Protein AF-A0A7J8QQN1-F1 (afdb_monomer_lite)

Radius of gyration: 23.91 Å; chains: 1; bounding box: 62×56×59 Å

Sequence (275 aa):
MEEVFEVLQKHALLVQGLWVPKSSLLFPGDPSKSLARDYVLLLFSKNPFISYDKVNNLSTSRKEEVKGFLKILAIESPPLKGAKGGPGRTKPGTVIKSEKAGNSDKVARKVAPGAQAGRTMSDETREAIPKALKKVFQTYKVCSLQLIRKGLRDLALSQSTLPKADARLVVKAAYGADAPERELQDVVSQVAVELHGGLFVMKSSQENPECDPLREVVINLLRVKDKLKKAEVTAAAQVSLKRDITNNEYNKVMSDFCEYKGNWWVLKSGDGKPS

Organism: Gossypium raimondii (NCBI:txid29730)

Structure (mmCIF, N/CA/C/O backbone):
data_AF-A0A7J8QQN1-F1
#
_entry.id   AF-A0A7J8QQN1-F1
#
loop_
_atom_site.group_PDB
_atom_site.id
_atom_site.type_symbol
_atom_site.label_atom_id
_atom_site.label_alt_id
_atom_site.label_comp_id
_atom_site.label_asym_id
_atom_site.label_entity_id
_atom_site.label_seq_id
_atom_site.pdbx_PDB_ins_code
_atom_site.Cartn_x
_atom_site.Cartn_y
_atom_site.Cartn_z
_atom_site.occupancy
_atom_site.B_iso_or_equiv
_atom_site.auth_seq_id
_atom_site.auth_comp_id
_atom_site.auth_asym_id
_atom_site.auth_atom_id
_atom_site.pdbx_PDB_model_num
ATOM 1 N N . MET A 1 1 ? -7.383 -20.711 -25.704 1.00 59.94 1 MET A N 1
ATOM 2 C CA . MET A 1 1 ? -6.727 -20.214 -24.466 1.00 59.94 1 MET A CA 1
ATOM 3 C C . MET A 1 1 ? -7.742 -20.078 -23.332 1.00 59.94 1 MET A C 1
ATOM 5 O O . MET A 1 1 ? -7.398 -20.413 -22.207 1.00 59.94 1 MET A O 1
ATOM 9 N N . GLU A 1 2 ? -8.987 -19.686 -23.630 1.00 66.31 2 GLU A N 1
ATOM 10 C CA . GLU A 1 2 ? -10.115 -19.643 -22.678 1.00 66.31 2 GLU A CA 1
ATOM 11 C C . GLU A 1 2 ? -10.404 -21.000 -22.009 1.00 66.31 2 GLU A C 1
ATOM 13 O O . GLU A 1 2 ? -10.528 -21.053 -20.790 1.00 66.31 2 GLU A O 1
ATOM 18 N N . GLU A 1 3 ? -10.340 -22.112 -22.747 1.00 80.94 3 GLU A N 1
ATOM 19 C CA . GLU A 1 3 ? -10.560 -23.463 -22.192 1.00 80.94 3 GLU A CA 1
ATOM 20 C C . GLU A 1 3 ? -9.605 -23.829 -21.042 1.00 80.94 3 GLU A C 1
ATOM 22 O O . GLU A 1 3 ? -10.001 -24.449 -20.056 1.00 80.94 3 GLU A O 1
ATOM 27 N N . VAL 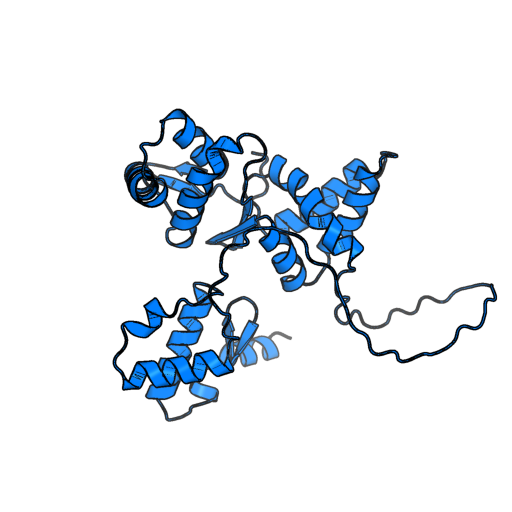A 1 4 ? -8.335 -23.417 -21.123 1.00 84.31 4 VAL A N 1
ATOM 28 C CA . VAL A 1 4 ? -7.348 -23.700 -20.065 1.00 84.31 4 VAL A CA 1
ATOM 29 C C . VAL A 1 4 ? -7.680 -22.909 -18.806 1.00 84.31 4 VAL A C 1
ATOM 31 O O . VAL A 1 4 ? -7.542 -23.429 -17.700 1.00 84.31 4 VAL A O 1
ATOM 34 N N . PHE A 1 5 ? -8.134 -21.665 -18.965 1.00 82.94 5 PHE A N 1
ATOM 35 C CA . PHE A 1 5 ? -8.514 -20.811 -17.847 1.00 82.94 5 PHE A CA 1
ATOM 36 C C . PHE A 1 5 ? -9.775 -21.327 -17.149 1.00 82.94 5 PHE A C 1
ATOM 38 O O . PHE A 1 5 ? -9.801 -21.385 -15.921 1.00 82.94 5 PHE A O 1
ATOM 45 N N . GLU A 1 6 ? -10.768 -21.792 -17.907 1.00 87.94 6 GLU A N 1
ATOM 46 C CA . GLU A 1 6 ? -11.978 -22.414 -17.359 1.00 87.94 6 GLU A CA 1
ATOM 47 C C . GLU A 1 6 ? -11.660 -23.684 -16.562 1.00 87.94 6 GLU A C 1
ATOM 49 O O . GLU A 1 6 ? -12.127 -23.856 -15.431 1.00 87.94 6 GLU A O 1
ATOM 54 N N . VAL A 1 7 ? -10.797 -24.553 -17.100 1.00 88.56 7 VAL A N 1
ATOM 55 C CA . VAL A 1 7 ? -10.324 -25.749 -16.387 1.00 88.56 7 VAL A CA 1
ATOM 56 C C . VAL A 1 7 ? -9.556 -25.354 -15.123 1.00 88.56 7 VAL A C 1
ATOM 58 O O . VAL A 1 7 ? -9.779 -25.935 -14.056 1.00 88.56 7 VAL A O 1
ATOM 61 N N . LEU A 1 8 ? -8.701 -24.330 -15.192 1.00 89.19 8 LEU A N 1
ATOM 62 C CA . LEU A 1 8 ? -7.974 -23.837 -14.024 1.00 89.19 8 LEU A CA 1
ATOM 63 C C . LEU A 1 8 ? -8.925 -23.309 -12.946 1.00 89.19 8 LEU A C 1
ATOM 65 O O . LEU A 1 8 ? -8.811 -23.703 -11.790 1.00 89.19 8 LEU A O 1
ATOM 69 N N . GLN A 1 9 ? -9.898 -22.472 -13.304 1.00 88.00 9 GLN A N 1
ATOM 70 C CA . GLN A 1 9 ? -10.887 -21.938 -12.364 1.00 88.00 9 GLN A CA 1
ATOM 71 C C . GLN A 1 9 ? -11.774 -23.033 -11.768 1.00 88.00 9 GLN A C 1
ATOM 73 O O . GLN A 1 9 ? -12.214 -22.932 -10.617 1.00 88.00 9 GLN A O 1
ATOM 78 N N . LYS A 1 10 ? -12.019 -24.114 -12.515 1.00 91.50 10 LYS A N 1
ATOM 79 C CA . LYS A 1 10 ? -12.743 -25.283 -12.014 1.00 91.50 10 LYS A CA 1
ATOM 80 C C . LYS A 1 10 ? -11.958 -26.008 -10.921 1.00 91.50 10 LYS A C 1
ATOM 82 O O . LYS A 1 10 ? -12.564 -26.381 -9.916 1.00 91.50 10 LYS A O 1
ATOM 87 N N . HIS A 1 11 ? -10.638 -26.135 -11.057 1.00 93.44 11 HIS A N 1
ATOM 88 C CA . HIS A 1 11 ? -9.810 -27.007 -10.211 1.00 93.44 11 HIS A CA 1
ATOM 89 C C . HIS A 1 11 ? -8.852 -26.293 -9.243 1.00 93.44 11 HIS A C 1
ATOM 91 O O . HIS A 1 11 ? -8.323 -26.935 -8.334 1.00 93.44 11 HIS A O 1
ATOM 97 N N . ALA A 1 12 ? -8.657 -24.985 -9.374 1.00 93.94 12 ALA A N 1
ATOM 98 C CA . ALA A 1 12 ? -7.736 -24.184 -8.575 1.00 93.94 12 ALA A CA 1
ATOM 99 C C . ALA A 1 12 ? -8.376 -22.865 -8.105 1.00 93.94 12 ALA A C 1
ATOM 101 O O . ALA A 1 12 ? -9.417 -22.429 -8.595 1.00 93.94 12 ALA A O 1
ATOM 102 N N . LEU A 1 13 ? -7.750 -22.253 -7.106 1.00 92.69 13 LEU A N 1
ATOM 103 C CA . LEU A 1 13 ? -8.079 -20.957 -6.523 1.00 92.69 13 LEU A CA 1
ATOM 104 C C . LEU A 1 13 ? -6.885 -20.027 -6.707 1.00 92.69 13 LEU A C 1
ATOM 106 O O . LEU A 1 13 ? -5.746 -20.454 -6.531 1.00 92.69 13 LEU A O 1
ATOM 110 N N . LEU A 1 14 ? -7.141 -18.759 -7.012 1.00 92.06 14 LEU A N 1
ATOM 111 C CA . LEU A 1 14 ? -6.099 -17.739 -7.049 1.00 92.06 14 LEU A CA 1
ATOM 112 C C . LEU A 1 14 ? -5.955 -17.111 -5.654 1.00 92.06 14 LEU A C 1
ATOM 114 O O . LEU A 1 14 ? -6.880 -16.464 -5.166 1.00 92.06 14 LEU A O 1
ATOM 118 N N . VAL A 1 15 ? -4.804 -17.302 -5.009 1.00 92.62 15 VAL A N 1
ATOM 119 C CA . VAL A 1 15 ? -4.489 -16.770 -3.673 1.00 92.62 15 VAL A CA 1
ATOM 120 C C . VAL A 1 15 ? -3.167 -16.014 -3.750 1.00 92.62 15 VAL A C 1
ATOM 122 O O . VAL A 1 15 ? -2.141 -16.609 -4.065 1.00 92.62 15 VAL A O 1
ATOM 125 N N . GLN A 1 16 ? -3.181 -14.702 -3.482 1.00 87.50 16 GLN A N 1
ATOM 126 C CA . GLN A 1 16 ? -1.981 -13.843 -3.539 1.00 87.50 16 GLN A CA 1
ATOM 127 C C . GLN A 1 16 ? -1.209 -13.980 -4.872 1.00 87.50 16 GLN A C 1
ATOM 129 O O . GLN A 1 16 ? 0.013 -14.145 -4.906 1.00 87.50 16 GLN A O 1
ATOM 134 N N . GLY A 1 17 ? -1.948 -14.007 -5.988 1.00 87.19 17 GLY A N 1
ATOM 135 C CA . GLY A 1 17 ? -1.385 -14.150 -7.335 1.00 87.19 17 GLY A CA 1
ATOM 136 C C . GLY A 1 17 ? -0.847 -15.548 -7.676 1.00 87.19 17 GLY A C 1
ATOM 137 O O . GLY A 1 17 ? -0.225 -15.709 -8.724 1.00 87.19 17 GLY A O 1
ATOM 138 N N . LEU A 1 18 ? -1.062 -16.560 -6.826 1.00 90.75 18 LEU A N 1
ATOM 139 C CA . LEU A 1 18 ? -0.684 -17.955 -7.082 1.00 90.75 18 LEU A CA 1
ATOM 140 C C . LEU A 1 18 ? -1.913 -18.834 -7.259 1.00 90.75 18 LEU A C 1
ATOM 142 O O . LEU A 1 18 ? -2.861 -18.762 -6.478 1.00 90.75 18 LEU A O 1
ATOM 146 N N . TRP A 1 19 ? -1.870 -19.707 -8.259 1.00 93.25 19 TRP A N 1
ATOM 147 C CA . TRP A 1 19 ? -2.867 -20.755 -8.412 1.00 93.25 19 TRP A CA 1
ATOM 148 C C . TRP A 1 19 ? -2.577 -21.893 -7.447 1.00 93.25 19 TRP A C 1
ATOM 150 O O . TRP A 1 19 ? -1.513 -22.507 -7.473 1.00 93.25 19 TRP A O 1
ATOM 160 N N . VAL A 1 20 ? -3.552 -22.175 -6.596 1.00 94.62 20 VAL A N 1
ATOM 161 C CA . VAL A 1 20 ? -3.494 -23.213 -5.579 1.00 94.62 20 VAL A CA 1
ATOM 162 C C . VAL A 1 20 ? -4.601 -24.225 -5.871 1.00 94.62 20 VAL A C 1
ATOM 164 O O . VAL A 1 20 ? -5.749 -23.815 -6.032 1.00 94.62 20 VAL A O 1
ATOM 167 N N . PRO A 1 21 ? -4.324 -25.541 -5.928 1.00 95.56 21 PRO A N 1
ATOM 168 C CA . PRO A 1 21 ? -5.363 -26.543 -6.166 1.00 95.56 21 PRO A CA 1
ATOM 169 C C . PRO A 1 21 ? -6.514 -26.412 -5.161 1.00 95.56 21 PRO A C 1
ATOM 171 O O . PRO A 1 21 ? -6.265 -26.153 -3.982 1.00 95.56 21 PRO A O 1
ATOM 174 N N . LYS A 1 22 ? -7.767 -26.602 -5.579 1.00 93.75 22 LYS A N 1
ATOM 175 C CA . LYS A 1 22 ? -8.914 -26.630 -4.656 1.00 93.75 22 LYS A CA 1
ATOM 176 C C . LYS A 1 22 ? -8.797 -27.808 -3.696 1.00 93.75 22 LYS A C 1
ATOM 178 O O . LYS A 1 22 ? -8.319 -28.876 -4.071 1.00 93.75 22 LYS A O 1
ATOM 183 N N . SER A 1 23 ? -9.263 -27.634 -2.463 1.00 93.94 23 SER A N 1
ATOM 184 C CA . SER A 1 23 ? -9.200 -28.702 -1.457 1.00 93.94 23 SER A CA 1
ATOM 185 C C . SER A 1 23 ? -10.018 -29.929 -1.862 1.00 93.94 23 SER A C 1
ATOM 187 O O . SER A 1 23 ? -9.566 -31.046 -1.642 1.00 93.94 23 SER A O 1
ATOM 189 N N . SER A 1 24 ? -11.123 -29.736 -2.590 1.00 90.06 24 SER A N 1
ATOM 190 C CA . SER A 1 24 ? -11.922 -30.820 -3.177 1.00 90.06 24 SER A CA 1
ATOM 191 C C . SER A 1 24 ? -11.160 -31.698 -4.178 1.00 90.06 24 SER A C 1
ATOM 193 O O . SER A 1 24 ? -11.570 -32.828 -4.414 1.00 90.06 24 SER A O 1
ATOM 195 N N . LEU A 1 25 ? -10.077 -31.189 -4.781 1.00 92.38 25 LEU A N 1
ATOM 196 C CA . LEU A 1 25 ? -9.221 -31.962 -5.684 1.00 92.38 25 LEU A CA 1
ATOM 197 C C . LEU A 1 25 ? -8.192 -32.802 -4.917 1.00 92.38 25 LEU A C 1
ATOM 199 O O . LEU A 1 25 ? -7.888 -33.915 -5.327 1.00 92.38 25 LEU A O 1
ATOM 203 N N . LEU A 1 26 ? -7.643 -32.265 -3.825 1.00 91.25 26 LEU A N 1
ATOM 204 C CA . LEU A 1 26 ? -6.576 -32.918 -3.058 1.00 91.25 26 LEU A CA 1
ATOM 205 C C . LEU A 1 26 ? -7.103 -33.869 -1.979 1.00 91.25 26 LEU A C 1
ATOM 207 O O . LEU A 1 26 ? -6.437 -34.842 -1.642 1.00 91.25 26 LEU A O 1
ATOM 211 N N . PHE A 1 27 ? -8.282 -33.580 -1.430 1.00 91.62 27 PHE A N 1
ATOM 212 C CA . PHE A 1 27 ? -8.873 -34.302 -0.304 1.00 91.62 27 PHE A CA 1
ATOM 213 C C . PHE A 1 27 ? -10.330 -34.699 -0.593 1.00 91.62 27 PHE A C 1
ATOM 215 O O . PHE A 1 27 ? -11.234 -34.330 0.166 1.00 91.62 27 PHE A O 1
ATOM 222 N N . PRO A 1 28 ? -10.599 -35.433 -1.692 1.00 86.69 28 PRO A N 1
ATOM 223 C CA . PRO A 1 28 ? -11.947 -35.904 -1.973 1.00 86.69 28 PRO A CA 1
ATOM 224 C C . PRO A 1 28 ? -12.399 -36.844 -0.845 1.00 86.69 28 PRO A C 1
ATOM 226 O O . PRO A 1 28 ? -11.766 -37.862 -0.583 1.00 86.69 28 PRO A O 1
ATOM 229 N N . GLY A 1 29 ? -13.481 -36.482 -0.152 1.00 86.88 29 GLY A N 1
ATOM 230 C CA . GLY A 1 29 ? -14.038 -37.291 0.939 1.00 86.88 29 GLY A CA 1
ATOM 231 C C . GLY A 1 29 ? -13.429 -37.053 2.324 1.00 86.88 29 GLY A C 1
ATOM 232 O O . GLY A 1 29 ? -13.802 -37.757 3.257 1.00 86.88 29 GLY A O 1
ATOM 233 N N . ASP A 1 30 ? -12.561 -36.049 2.497 1.00 88.69 30 ASP A N 1
ATOM 234 C CA . ASP A 1 30 ? -12.078 -35.620 3.819 1.00 88.69 30 ASP A CA 1
ATOM 235 C C . ASP A 1 30 ? -12.452 -34.145 4.079 1.00 88.69 30 ASP A C 1
ATOM 237 O O . ASP A 1 30 ? -11.678 -33.221 3.781 1.00 88.69 30 ASP A O 1
ATOM 241 N N . PRO A 1 31 ? -13.672 -33.894 4.601 1.00 84.50 31 PRO A N 1
ATOM 242 C CA . PRO A 1 31 ? -14.149 -32.542 4.868 1.00 84.50 31 PRO A CA 1
ATOM 243 C C . PRO A 1 31 ? -13.330 -31.819 5.938 1.00 84.50 31 PRO A C 1
ATOM 245 O O . PRO A 1 31 ? -13.186 -30.603 5.851 1.00 84.50 31 PRO A O 1
ATOM 248 N N . SER A 1 32 ? -12.770 -32.538 6.919 1.00 85.19 32 SER A N 1
ATOM 249 C CA . SER A 1 32 ? -11.974 -31.922 7.990 1.00 85.19 32 SER A CA 1
ATOM 250 C C . SER A 1 32 ? -10.699 -31.310 7.424 1.00 85.19 32 SER A C 1
ATOM 252 O O . SER A 1 32 ? -10.478 -30.103 7.558 1.00 85.19 32 SER A O 1
ATOM 254 N N . LYS A 1 33 ? -9.922 -32.100 6.669 1.00 89.19 33 LYS A N 1
ATOM 255 C CA . LYS A 1 33 ? -8.708 -31.603 6.008 1.00 89.19 33 LYS A CA 1
ATOM 256 C C . LYS A 1 33 ? -9.012 -30.512 4.995 1.00 89.19 33 LYS A C 1
ATOM 258 O O . LYS A 1 33 ? -8.266 -29.536 4.913 1.00 89.19 33 LYS A O 1
ATOM 263 N N . SER A 1 34 ? -10.111 -30.655 4.253 1.00 91.44 34 SER A N 1
ATOM 264 C CA . SER A 1 34 ? -10.544 -29.635 3.297 1.00 91.44 34 SER A CA 1
ATOM 265 C C . SER A 1 34 ? -10.819 -28.303 3.993 1.00 91.44 34 SER A C 1
ATOM 267 O O . SER A 1 34 ? -10.265 -27.284 3.590 1.00 91.44 34 SER A O 1
ATOM 269 N N . LEU A 1 35 ? -11.575 -28.318 5.095 1.00 89.81 35 LEU A N 1
ATOM 270 C CA . LEU A 1 35 ? -11.885 -27.126 5.886 1.00 89.81 35 LEU A CA 1
ATOM 271 C C . LEU A 1 35 ? -10.641 -26.512 6.537 1.00 89.81 35 LEU A C 1
ATOM 273 O O . LEU A 1 35 ? -10.484 -25.292 6.519 1.00 89.81 35 LEU A O 1
ATOM 277 N N . ALA A 1 36 ? -9.745 -27.328 7.097 1.00 92.25 36 ALA A N 1
ATOM 278 C CA . ALA A 1 36 ? -8.505 -26.843 7.698 1.00 92.25 36 ALA A CA 1
ATOM 279 C C . ALA A 1 36 ? -7.604 -26.161 6.657 1.00 92.25 36 ALA A C 1
ATOM 281 O O . ALA A 1 36 ? -7.073 -25.075 6.906 1.00 92.25 36 ALA A O 1
ATOM 282 N N . ARG A 1 37 ? -7.473 -26.754 5.465 1.00 95.19 37 ARG A N 1
ATOM 283 C CA . ARG A 1 37 ? -6.714 -26.165 4.361 1.00 95.19 37 ARG A CA 1
ATOM 284 C C . ARG A 1 37 ? -7.369 -24.903 3.822 1.00 95.19 37 ARG A C 1
ATOM 286 O O . ARG A 1 37 ? -6.678 -23.904 3.648 1.00 95.19 37 ARG A O 1
ATOM 293 N N . ASP A 1 38 ? -8.678 -24.919 3.595 1.00 94.25 38 ASP A N 1
ATOM 294 C CA . ASP A 1 38 ? -9.414 -23.751 3.105 1.00 94.25 38 ASP A CA 1
ATOM 295 C C . ASP A 1 38 ? -9.327 -22.587 4.098 1.00 94.25 38 ASP A C 1
ATOM 297 O O . ASP A 1 38 ? -9.163 -21.438 3.690 1.00 94.25 38 ASP A O 1
ATOM 301 N N . TYR A 1 39 ? -9.318 -22.876 5.404 1.00 93.12 39 TYR A N 1
ATOM 302 C CA . TYR A 1 39 ? -9.043 -21.877 6.433 1.00 93.12 39 TYR A CA 1
ATOM 303 C C . TYR A 1 39 ? -7.637 -21.274 6.296 1.00 93.12 39 TYR A C 1
ATOM 305 O O . TYR A 1 39 ? -7.495 -20.054 6.339 1.00 93.12 39 TYR A O 1
ATOM 313 N N . VAL A 1 40 ? -6.598 -22.087 6.070 1.00 94.31 40 VAL A N 1
ATOM 314 C CA . VAL A 1 40 ? -5.232 -21.585 5.821 1.00 94.31 40 VAL A CA 1
ATOM 315 C C . VAL A 1 40 ? -5.168 -20.725 4.556 1.00 94.31 40 VAL A C 1
ATOM 317 O O . VAL A 1 40 ? -4.586 -19.640 4.583 1.00 94.31 40 VAL A O 1
ATOM 320 N N . LEU A 1 41 ? -5.801 -21.153 3.462 1.00 94.88 41 LEU A N 1
ATOM 321 C CA . LEU A 1 41 ? -5.852 -20.375 2.221 1.00 94.88 41 LEU A CA 1
ATOM 322 C C . LEU A 1 41 ? -6.594 -19.046 2.408 1.00 94.88 41 LEU A C 1
ATOM 324 O O . LEU A 1 41 ? -6.146 -18.020 1.899 1.00 94.88 41 LEU A O 1
ATOM 328 N N . LEU A 1 42 ? -7.669 -19.035 3.199 1.00 93.75 42 LEU A N 1
ATOM 329 C CA . LEU A 1 42 ? -8.381 -17.819 3.594 1.00 93.75 42 LEU A CA 1
ATOM 330 C C . LEU A 1 42 ? -7.516 -16.891 4.462 1.00 93.75 42 LEU A C 1
ATOM 332 O O . LEU A 1 42 ? -7.639 -15.669 4.379 1.00 93.75 42 LEU A O 1
ATOM 336 N N . LEU A 1 43 ? -6.645 -17.434 5.316 1.00 92.12 43 LEU A N 1
ATOM 337 C CA . LEU A 1 43 ? -5.695 -16.616 6.070 1.00 92.12 43 LEU A CA 1
ATOM 338 C C . LEU A 1 43 ? -4.691 -15.946 5.124 1.00 92.12 43 LEU A C 1
ATOM 340 O O . LEU A 1 43 ? -4.497 -14.733 5.227 1.00 92.12 43 LEU A O 1
ATOM 344 N N . PHE A 1 44 ? -4.139 -16.692 4.163 1.00 92.81 44 PHE A N 1
ATOM 345 C CA . PHE A 1 44 ? -3.227 -16.144 3.157 1.00 92.81 44 PHE A CA 1
ATOM 346 C C . PHE A 1 44 ? -3.894 -15.145 2.219 1.00 92.81 44 PHE A C 1
ATOM 348 O O . PHE A 1 44 ? -3.268 -14.154 1.854 1.00 92.81 44 PHE A O 1
ATOM 355 N N . SER A 1 45 ? -5.171 -15.329 1.873 1.00 91.00 45 SER A N 1
ATOM 356 C CA . SER A 1 45 ? -5.901 -14.354 1.054 1.00 91.00 45 SER A CA 1
ATOM 357 C C . SER A 1 45 ? -6.047 -12.998 1.755 1.00 91.00 45 SER A C 1
ATOM 359 O O . SER A 1 45 ? -6.221 -11.983 1.090 1.00 91.00 45 SER A O 1
ATOM 361 N N . LYS A 1 46 ? -5.966 -12.970 3.093 1.00 88.31 46 LYS A N 1
ATOM 362 C CA . LYS A 1 46 ? -6.046 -11.749 3.905 1.00 88.31 46 LYS A CA 1
ATOM 363 C C . LYS A 1 46 ? -4.678 -11.154 4.226 1.00 88.31 46 LYS A C 1
ATOM 365 O O . LYS A 1 46 ? -4.561 -9.937 4.325 1.00 88.31 46 LYS A O 1
ATOM 370 N N . ASN A 1 47 ? -3.665 -11.985 4.468 1.00 85.12 47 ASN A N 1
ATOM 371 C CA . ASN A 1 47 ? -2.316 -11.531 4.796 1.00 85.12 47 ASN A CA 1
ATOM 372 C C . ASN A 1 47 ? -1.279 -12.604 4.410 1.00 85.12 47 ASN A C 1
ATOM 374 O O . ASN A 1 47 ? -1.444 -13.751 4.827 1.00 85.12 47 ASN A O 1
ATOM 378 N N . PRO A 1 48 ? -0.197 -12.260 3.684 1.00 87.31 48 PRO A N 1
ATOM 379 C CA . PRO A 1 48 ? 0.882 -13.205 3.384 1.00 87.31 48 PRO A CA 1
ATOM 380 C C . PRO A 1 48 ? 1.624 -13.705 4.637 1.00 87.31 48 PRO A C 1
ATOM 382 O O . PRO A 1 48 ? 2.262 -14.752 4.592 1.00 87.31 48 PRO A O 1
ATOM 385 N N . PHE A 1 49 ? 1.516 -12.993 5.762 1.00 88.19 49 PHE A N 1
ATOM 386 C CA . PHE A 1 49 ? 2.051 -13.390 7.060 1.00 88.19 49 PHE A CA 1
ATOM 387 C C . PHE A 1 49 ? 0.923 -13.805 8.006 1.00 88.19 49 PHE A C 1
ATOM 389 O O . PHE A 1 49 ? -0.000 -13.039 8.305 1.00 88.19 49 PHE A O 1
ATOM 396 N N . ILE A 1 50 ? 1.021 -15.023 8.530 1.00 87.44 50 ILE A N 1
ATOM 397 C CA . ILE A 1 50 ? 0.045 -15.578 9.466 1.00 87.44 50 ILE A CA 1
ATOM 398 C C . ILE A 1 50 ? 0.649 -15.559 10.869 1.00 87.44 50 ILE A C 1
ATOM 400 O O . ILE A 1 50 ? 1.596 -16.288 11.150 1.00 87.44 50 ILE A O 1
ATOM 404 N N . SER A 1 51 ? 0.084 -14.740 11.764 1.00 84.38 51 SER A N 1
ATOM 405 C CA . SER A 1 51 ? 0.386 -14.856 13.197 1.00 84.38 51 SER A CA 1
ATOM 406 C C . SER A 1 51 ? -0.269 -16.114 13.769 1.00 84.38 51 SER A C 1
ATOM 408 O O . SER A 1 51 ? -1.463 -16.357 13.549 1.00 84.38 51 SER A O 1
ATOM 410 N N . TYR A 1 52 ? 0.493 -16.865 14.566 1.00 80.44 52 TYR A N 1
ATOM 411 C CA . TYR A 1 52 ? 0.013 -18.035 15.300 1.00 80.44 52 TYR A CA 1
ATOM 412 C C . TYR A 1 52 ? -1.128 -17.726 16.272 1.00 80.44 52 TYR A C 1
ATOM 414 O O . TYR A 1 52 ? -1.914 -18.623 16.572 1.00 80.44 52 TYR A O 1
ATOM 422 N N . ASP A 1 53 ? -1.300 -16.475 16.702 1.00 79.25 53 ASP A N 1
ATOM 423 C CA . ASP A 1 53 ? -2.412 -16.078 17.575 1.00 79.25 53 ASP A CA 1
ATOM 424 C C . ASP A 1 53 ? -3.776 -16.377 16.935 1.00 79.25 53 ASP A C 1
ATOM 426 O O . ASP A 1 53 ? -4.715 -16.790 17.612 1.00 79.25 53 ASP A O 1
ATOM 430 N N . LYS A 1 54 ? -3.872 -16.280 15.600 1.00 76.69 54 LYS A N 1
ATOM 431 C CA . LYS A 1 54 ? -5.090 -16.621 14.839 1.00 76.69 54 LYS A CA 1
ATOM 432 C C . LYS A 1 54 ? -5.364 -18.126 14.772 1.00 76.69 54 LYS A C 1
ATOM 434 O O . LYS A 1 54 ? -6.486 -18.535 14.482 1.00 76.69 54 LYS A O 1
ATOM 439 N N . VAL A 1 55 ? -4.341 -18.944 15.006 1.00 81.31 55 VAL A N 1
ATOM 440 C CA . VAL A 1 55 ? -4.400 -20.414 14.988 1.00 81.31 55 VAL A CA 1
ATOM 441 C C . VAL A 1 55 ? -4.599 -20.962 16.405 1.00 81.31 55 VAL A C 1
ATOM 443 O O . VAL A 1 55 ? -5.226 -22.001 16.593 1.00 81.31 55 VAL A O 1
ATOM 446 N N . ASN A 1 56 ? -4.112 -20.243 17.419 1.00 80.12 56 ASN A N 1
ATOM 447 C CA . ASN A 1 56 ? -4.180 -20.643 18.823 1.00 80.12 56 ASN A CA 1
ATOM 448 C C . ASN A 1 56 ? -5.601 -20.637 19.406 1.00 80.12 56 ASN A C 1
ATOM 450 O O . ASN A 1 56 ? -5.842 -21.375 20.355 1.00 80.12 56 ASN A O 1
ATOM 454 N N . ASN A 1 57 ? -6.534 -19.891 18.808 1.00 79.50 57 ASN A N 1
ATOM 455 C CA . ASN A 1 57 ? -7.942 -19.842 19.228 1.00 79.50 57 ASN A CA 1
ATOM 456 C C . ASN A 1 57 ? -8.783 -21.042 18.742 1.00 79.50 57 ASN A C 1
ATOM 458 O O . ASN A 1 57 ? -9.987 -21.098 18.991 1.00 79.50 57 ASN A O 1
ATOM 462 N N . LEU A 1 58 ? -8.186 -21.989 18.013 1.00 81.50 58 LEU A N 1
ATOM 463 C CA . LEU A 1 58 ? -8.867 -23.189 17.527 1.00 81.50 58 LEU A CA 1
ATOM 464 C C . LEU A 1 58 ? -8.825 -24.322 18.562 1.00 81.50 58 LEU A C 1
ATOM 466 O O . LEU A 1 58 ? -7.894 -24.436 19.356 1.00 81.50 58 LEU A O 1
ATOM 470 N N . SER A 1 59 ? -9.806 -25.225 18.489 1.00 82.31 59 SER A N 1
ATOM 471 C CA . SER A 1 59 ? -9.787 -26.501 19.221 1.00 82.31 59 SER A CA 1
ATOM 472 C C . SER A 1 59 ? -8.530 -27.316 18.887 1.00 82.31 59 SER A C 1
ATOM 474 O O . SER A 1 59 ? -8.130 -27.338 17.722 1.00 82.31 59 SER A O 1
ATOM 476 N N . THR A 1 60 ? -7.980 -28.061 19.851 1.00 82.50 60 THR A N 1
ATOM 477 C CA . THR A 1 60 ? -6.710 -28.809 19.734 1.00 82.50 60 THR A CA 1
ATOM 478 C C . THR A 1 60 ? -6.578 -29.638 18.452 1.00 82.50 60 THR A C 1
ATOM 480 O O . THR A 1 60 ? -5.566 -29.531 17.768 1.00 82.50 60 THR A O 1
ATOM 483 N N . SER A 1 61 ? -7.609 -30.404 18.079 1.00 79.00 61 SER A N 1
ATOM 484 C CA . SER A 1 61 ? -7.599 -31.217 16.850 1.00 79.00 61 SER A CA 1
ATOM 485 C C . SER A 1 61 ? -7.472 -30.350 15.583 1.00 79.00 61 SER A C 1
ATOM 487 O O . SER A 1 61 ? -6.534 -30.524 14.808 1.00 79.00 61 SER A O 1
ATOM 489 N N . ARG A 1 62 ? -8.326 -29.329 15.420 1.00 81.88 62 ARG A N 1
ATOM 490 C CA . ARG A 1 62 ? -8.254 -28.388 14.282 1.00 81.88 62 ARG A CA 1
ATOM 491 C C . ARG A 1 62 ? -6.955 -27.583 14.240 1.00 81.88 62 ARG A C 1
ATOM 493 O O . ARG A 1 62 ? -6.466 -27.263 13.162 1.00 81.88 62 ARG A O 1
ATOM 500 N N . LYS A 1 63 ? -6.395 -27.244 15.403 1.00 87.25 63 LYS A N 1
ATOM 501 C CA . LYS A 1 63 ? -5.129 -26.512 15.513 1.00 87.25 63 LYS A CA 1
ATOM 502 C C . LYS A 1 63 ? -3.980 -27.287 14.870 1.00 87.25 63 LYS A C 1
ATOM 504 O O . LYS A 1 63 ? -3.201 -26.697 14.127 1.00 87.25 63 LYS A O 1
ATOM 509 N N . GLU A 1 64 ? -3.877 -28.585 15.141 1.00 88.00 64 GLU A N 1
ATOM 510 C CA . GLU A 1 64 ? -2.797 -29.411 14.596 1.00 88.00 64 GLU A CA 1
ATOM 511 C C . GLU A 1 64 ? -2.966 -29.674 13.093 1.00 88.00 64 GLU A C 1
ATOM 513 O O . GLU A 1 64 ? -1.983 -29.599 12.356 1.00 88.00 64 GLU A O 1
ATOM 518 N N . GLU A 1 65 ? -4.198 -29.842 12.598 1.00 89.62 65 GLU A N 1
ATOM 519 C CA . GLU A 1 65 ? -4.458 -29.923 11.150 1.00 89.62 65 GLU A CA 1
ATOM 520 C C . GLU A 1 65 ? -4.059 -28.631 10.420 1.00 89.62 65 GLU A C 1
ATOM 522 O O . GLU A 1 65 ? -3.335 -28.666 9.423 1.00 89.62 65 GLU A O 1
ATOM 527 N N . VAL A 1 66 ? -4.462 -27.471 10.951 1.00 91.75 66 VAL A N 1
ATOM 528 C CA . VAL A 1 66 ? -4.112 -26.155 10.391 1.00 91.75 66 VAL A CA 1
ATOM 529 C C . VAL A 1 66 ? -2.598 -25.934 10.399 1.00 91.75 66 VAL A C 1
ATOM 531 O O . VAL A 1 66 ? -2.036 -25.488 9.398 1.00 91.75 66 VAL A O 1
ATOM 534 N N . LYS A 1 67 ? -1.908 -26.291 11.488 1.00 90.94 67 LYS A N 1
ATOM 535 C CA . LYS A 1 67 ? -0.439 -26.243 11.551 1.00 90.94 67 LYS A CA 1
ATOM 536 C C . LYS A 1 67 ? 0.220 -27.165 10.532 1.00 90.94 67 LYS A C 1
ATOM 538 O O . LYS A 1 67 ? 1.223 -26.779 9.937 1.00 90.94 67 LYS A O 1
ATOM 543 N N . GLY A 1 68 ? -0.328 -28.363 10.328 1.00 91.50 68 GLY A N 1
ATOM 544 C CA . GLY A 1 68 ? 0.145 -29.297 9.309 1.00 91.50 68 GLY A CA 1
ATOM 545 C C . GLY A 1 68 ? 0.156 -28.652 7.925 1.00 91.50 68 GLY A C 1
ATOM 546 O O . GLY A 1 68 ? 1.176 -28.675 7.241 1.00 91.50 68 GLY A O 1
ATOM 547 N N . PHE A 1 69 ? -0.935 -27.979 7.551 1.00 93.69 69 PHE A N 1
ATOM 548 C CA . PHE A 1 69 ? -1.007 -27.255 6.281 1.00 93.69 69 PHE A CA 1
ATOM 549 C C . PHE A 1 69 ? -0.101 -26.024 6.218 1.00 93.69 69 PHE A C 1
ATOM 551 O O . PHE A 1 69 ? 0.489 -25.772 5.170 1.00 93.69 69 PHE A O 1
ATOM 558 N N . LEU A 1 70 ? 0.065 -25.283 7.317 1.00 91.56 70 LEU A N 1
ATOM 559 C CA . LEU A 1 70 ? 0.996 -24.150 7.364 1.00 91.56 70 LEU A CA 1
ATOM 560 C C . LEU A 1 70 ? 2.443 -24.578 7.105 1.00 91.56 70 LEU A C 1
ATOM 562 O O . LEU A 1 70 ? 3.141 -23.883 6.380 1.00 91.56 70 LEU A O 1
ATOM 566 N N . LYS A 1 71 ? 2.872 -25.738 7.613 1.00 91.19 71 LYS A N 1
ATOM 567 C CA . LYS A 1 71 ? 4.215 -26.285 7.343 1.00 91.19 71 LYS A CA 1
ATOM 568 C C . LYS A 1 71 ? 4.437 -26.666 5.879 1.00 91.19 71 LYS A C 1
ATOM 570 O O . LYS A 1 71 ? 5.573 -26.687 5.423 1.00 91.19 71 LYS A O 1
ATOM 575 N N . ILE A 1 72 ? 3.367 -27.005 5.160 1.00 90.44 72 ILE A N 1
ATOM 576 C CA . ILE A 1 72 ? 3.429 -27.357 3.735 1.00 90.44 72 ILE A CA 1
ATOM 577 C C . ILE A 1 72 ? 3.421 -26.091 2.873 1.00 90.44 72 ILE A C 1
ATOM 579 O O . ILE A 1 72 ? 4.129 -26.013 1.874 1.00 90.44 72 ILE A O 1
ATOM 583 N N . LEU A 1 73 ? 2.589 -25.113 3.239 1.00 89.88 73 LEU A N 1
ATOM 584 C CA . LEU A 1 73 ? 2.305 -23.937 2.415 1.00 89.88 73 LEU A CA 1
ATOM 585 C C . LEU A 1 73 ? 3.171 -22.718 2.756 1.00 89.88 73 LEU A C 1
ATOM 587 O O . LEU A 1 73 ? 3.162 -21.748 2.002 1.00 89.88 73 LEU A O 1
ATOM 591 N N . ALA A 1 74 ? 3.894 -22.739 3.876 1.00 89.81 74 ALA A N 1
ATOM 592 C CA . ALA A 1 74 ? 4.699 -21.617 4.333 1.00 89.81 74 ALA A CA 1
ATOM 593 C C . ALA A 1 74 ? 5.961 -22.039 5.088 1.00 89.81 74 ALA A C 1
ATOM 595 O O . ALA A 1 74 ? 6.115 -23.170 5.542 1.00 89.81 74 ALA A O 1
ATOM 596 N N . ILE A 1 75 ? 6.865 -21.070 5.226 1.00 86.50 75 ILE A N 1
ATOM 597 C CA . ILE A 1 75 ? 8.109 -21.192 5.980 1.00 86.50 75 ILE A CA 1
ATOM 598 C C . ILE A 1 75 ? 7.917 -20.495 7.326 1.00 86.50 75 ILE A C 1
ATOM 600 O O . ILE A 1 75 ? 7.553 -19.318 7.381 1.00 86.50 75 ILE A O 1
ATOM 604 N N . GLU A 1 76 ? 8.173 -21.215 8.414 1.00 82.88 76 GLU A N 1
ATOM 605 C CA . GLU A 1 76 ? 8.165 -20.645 9.758 1.00 82.88 76 GLU A CA 1
ATOM 606 C C . GLU A 1 76 ? 9.414 -19.777 9.956 1.00 82.88 76 GLU A C 1
ATOM 608 O O . GLU A 1 76 ? 10.544 -20.241 9.802 1.00 82.88 76 GLU A O 1
ATOM 613 N N . SER A 1 77 ? 9.212 -18.499 10.279 1.00 72.81 77 SER A N 1
ATOM 614 C CA . SER A 1 77 ? 10.294 -17.572 10.604 1.00 72.81 77 SER A CA 1
ATOM 615 C C . SER A 1 77 ? 10.235 -17.233 12.095 1.00 72.81 77 SER A C 1
ATOM 617 O O . SER A 1 77 ? 9.145 -16.942 12.599 1.00 72.81 77 SER A O 1
ATOM 619 N N . PRO A 1 78 ? 11.368 -17.256 12.820 1.00 67.56 78 PRO A N 1
ATOM 620 C CA . PRO A 1 78 ? 11.412 -16.781 14.194 1.00 67.56 78 PRO A CA 1
ATOM 621 C C . PRO A 1 78 ? 10.932 -15.324 14.283 1.00 67.56 78 PRO A C 1
ATOM 623 O O . PRO A 1 78 ? 11.113 -14.560 13.331 1.00 67.56 78 PRO A O 1
ATOM 626 N N . PRO A 1 79 ? 10.394 -14.889 15.436 1.00 56.62 79 PRO A N 1
ATOM 627 C CA . PRO A 1 79 ? 10.116 -13.479 15.665 1.00 56.62 79 PRO A CA 1
ATOM 628 C C . PRO A 1 79 ? 11.402 -12.688 15.429 1.00 56.62 79 PRO A C 1
ATOM 630 O O . PRO A 1 79 ? 12.427 -12.980 16.054 1.00 56.62 79 PRO A O 1
ATOM 633 N N . LEU A 1 80 ? 11.362 -11.711 14.521 1.00 47.41 80 LEU A N 1
ATOM 634 C CA . LEU A 1 80 ? 12.488 -10.820 14.257 1.00 47.41 80 LEU A CA 1
ATOM 635 C C . LEU A 1 80 ? 12.829 -10.077 15.558 1.00 47.41 80 LEU A C 1
ATOM 637 O O . LEU A 1 80 ? 12.197 -9.082 15.910 1.00 47.41 80 LEU A O 1
ATOM 641 N N . LYS A 1 81 ? 13.811 -10.587 16.311 1.00 42.56 81 LYS A N 1
ATOM 642 C CA . LYS A 1 81 ? 14.400 -9.877 17.447 1.00 42.56 81 LYS A CA 1
ATOM 643 C C . LYS A 1 81 ? 14.998 -8.581 16.911 1.00 42.56 81 LYS A C 1
ATOM 645 O O . LYS A 1 81 ? 15.828 -8.610 16.005 1.00 42.56 81 LYS A O 1
ATOM 650 N N . GLY A 1 82 ? 14.553 -7.461 17.480 1.00 34.31 82 GLY A N 1
ATOM 651 C CA . GLY A 1 82 ? 15.009 -6.124 17.129 1.00 34.31 82 GLY A CA 1
ATOM 652 C C . GLY A 1 82 ? 16.533 -6.046 17.079 1.00 34.31 82 GLY A C 1
ATOM 653 O O . GLY A 1 82 ? 17.223 -6.413 18.031 1.00 34.31 82 GLY A O 1
ATOM 654 N N . ALA A 1 83 ? 17.043 -5.578 15.945 1.00 31.50 83 ALA A N 1
ATOM 655 C CA . ALA A 1 83 ? 18.453 -5.318 15.744 1.00 31.50 83 ALA A CA 1
ATOM 656 C C . ALA A 1 83 ? 18.917 -4.224 16.722 1.00 31.50 83 ALA A C 1
ATOM 658 O O . ALA A 1 83 ? 18.598 -3.048 16.555 1.00 31.50 83 ALA A O 1
ATOM 659 N N . LYS A 1 84 ? 19.686 -4.611 17.744 1.00 32.38 84 LYS A N 1
ATOM 660 C CA . LYS A 1 84 ? 20.649 -3.716 18.395 1.00 32.38 84 LYS A CA 1
ATOM 661 C C . LYS A 1 84 ? 21.990 -3.906 17.693 1.00 32.38 84 LYS A C 1
ATOM 663 O O . LYS A 1 84 ? 22.462 -5.031 17.557 1.00 32.38 84 LYS A O 1
ATOM 668 N N . GLY A 1 85 ? 22.539 -2.804 17.189 1.00 29.91 85 GLY A N 1
ATOM 669 C CA . GLY A 1 85 ? 23.762 -2.773 16.395 1.00 29.91 85 GLY A CA 1
ATOM 670 C C . GLY A 1 85 ? 25.045 -3.030 17.188 1.00 29.91 85 GLY A C 1
ATOM 671 O O . GLY A 1 85 ? 25.086 -2.886 18.407 1.00 29.91 85 GLY A O 1
ATOM 672 N N . GLY A 1 86 ? 26.102 -3.361 16.444 1.00 25.98 86 GLY A N 1
ATOM 673 C CA . GLY A 1 86 ? 27.486 -3.416 16.920 1.00 25.98 86 GLY A CA 1
ATOM 674 C C . GLY A 1 86 ? 28.339 -4.405 16.111 1.00 25.98 86 GLY A C 1
ATOM 675 O O . GLY A 1 86 ? 27.923 -5.552 15.986 1.00 25.98 86 GLY A O 1
ATOM 676 N N . PRO A 1 87 ? 29.483 -3.996 15.523 1.00 40.59 87 PRO A N 1
ATOM 677 C CA . PRO A 1 87 ? 30.152 -4.716 14.438 1.00 40.59 87 PRO A CA 1
ATOM 678 C C . PRO A 1 87 ? 31.113 -5.801 14.944 1.00 40.59 87 PRO A C 1
ATOM 680 O O . PRO A 1 87 ? 31.833 -5.605 15.918 1.00 40.59 87 PRO A O 1
ATOM 683 N N . GLY A 1 88 ? 31.188 -6.922 14.226 1.00 26.70 88 GLY A N 1
ATOM 684 C CA . GLY A 1 88 ? 32.081 -8.031 14.564 1.00 26.70 88 GLY A CA 1
ATOM 685 C C . GLY A 1 88 ? 32.426 -8.880 13.348 1.00 26.70 88 GLY A C 1
ATOM 686 O O . GLY A 1 88 ? 31.706 -9.796 12.974 1.00 26.70 88 GLY A O 1
ATOM 687 N N . ARG A 1 89 ? 33.542 -8.531 12.717 1.00 29.11 89 ARG A N 1
ATOM 688 C CA . ARG A 1 89 ? 34.231 -9.252 11.644 1.00 29.11 89 ARG A CA 1
ATOM 689 C C . ARG A 1 89 ? 34.738 -10.604 12.160 1.00 29.11 89 ARG A C 1
ATOM 691 O O . ARG A 1 89 ? 35.478 -10.618 13.133 1.00 29.11 89 ARG A O 1
ATOM 698 N N . THR A 1 90 ? 34.429 -11.701 11.465 1.00 28.05 90 THR A N 1
ATOM 699 C CA . THR A 1 90 ? 35.372 -12.777 11.071 1.00 28.05 90 THR A CA 1
ATOM 700 C C . THR A 1 90 ? 34.644 -13.869 10.274 1.00 28.05 90 THR A C 1
ATOM 702 O O . THR A 1 90 ? 33.640 -14.418 10.708 1.00 28.05 90 THR A O 1
ATOM 705 N N . LYS A 1 91 ? 35.165 -14.167 9.075 1.00 33.88 91 LYS A N 1
ATOM 706 C CA . LYS A 1 91 ? 34.926 -15.424 8.344 1.00 33.88 91 LYS A CA 1
ATOM 707 C C . LYS A 1 91 ? 35.890 -16.492 8.881 1.00 33.88 91 LYS A C 1
ATOM 709 O O . LYS A 1 91 ? 36.972 -16.134 9.346 1.00 33.88 91 LYS A O 1
ATOM 714 N N . PRO A 1 92 ? 35.560 -17.774 8.702 1.00 28.78 92 PRO A N 1
ATOM 715 C CA . PRO A 1 92 ? 36.293 -18.621 7.747 1.00 28.78 92 PRO A CA 1
ATOM 716 C C . PRO A 1 92 ? 35.289 -19.265 6.766 1.00 28.78 92 PRO A C 1
ATOM 718 O O . PRO A 1 92 ? 34.139 -19.477 7.112 1.00 28.78 92 PRO A O 1
ATOM 721 N N . GLY A 1 93 ? 35.558 -19.534 5.490 1.00 22.14 93 GLY A N 1
ATOM 722 C CA . GLY A 1 93 ? 36.809 -19.906 4.846 1.00 22.14 93 GLY A CA 1
ATOM 723 C C . GLY A 1 93 ? 36.659 -21.337 4.324 1.00 22.14 93 GLY A C 1
ATOM 724 O O . GLY A 1 93 ? 36.979 -22.275 5.037 1.00 22.14 93 GLY A O 1
ATOM 725 N N . THR A 1 94 ? 36.170 -21.523 3.096 1.00 25.48 94 THR A N 1
ATOM 726 C CA . THR A 1 94 ? 36.502 -22.702 2.279 1.00 25.48 94 THR A CA 1
ATOM 727 C C . THR A 1 94 ? 36.516 -22.283 0.815 1.00 25.48 94 THR A C 1
ATOM 729 O O . THR A 1 94 ? 35.579 -21.679 0.298 1.00 25.48 94 THR A O 1
ATOM 732 N N . VAL A 1 95 ? 37.670 -22.534 0.215 1.00 23.91 95 VAL A N 1
ATOM 733 C CA . VAL A 1 95 ? 38.104 -22.177 -1.128 1.00 23.91 95 VAL A CA 1
ATOM 734 C C . VAL A 1 95 ? 37.694 -23.303 -2.070 1.00 23.91 95 VAL A C 1
ATOM 736 O O . VAL A 1 95 ? 38.036 -24.451 -1.813 1.00 23.91 95 VAL A O 1
ATOM 739 N N . ILE A 1 96 ? 37.050 -22.975 -3.190 1.00 30.11 96 ILE A N 1
ATOM 740 C CA . ILE A 1 96 ? 37.193 -23.759 -4.420 1.00 30.11 96 ILE A CA 1
ATOM 741 C C . ILE A 1 96 ? 37.655 -22.784 -5.501 1.00 30.11 96 ILE A C 1
ATOM 743 O O . ILE A 1 96 ? 36.983 -21.809 -5.834 1.00 30.11 96 ILE A O 1
ATOM 747 N N . LYS A 1 97 ? 38.880 -23.030 -5.958 1.00 27.09 97 LYS A N 1
ATOM 748 C CA . LYS A 1 97 ? 39.602 -22.334 -7.021 1.00 27.09 97 LYS A CA 1
ATOM 749 C C . LYS A 1 97 ? 38.998 -22.745 -8.372 1.00 27.09 97 LYS A C 1
ATOM 751 O O . LYS A 1 97 ? 38.760 -23.929 -8.576 1.00 27.09 97 LYS A O 1
ATOM 756 N N . SER A 1 98 ? 38.860 -21.815 -9.313 1.00 26.44 98 SER A N 1
ATOM 757 C CA . SER A 1 98 ? 39.169 -22.124 -10.712 1.00 26.44 98 SER A CA 1
ATOM 758 C C . SER A 1 98 ? 39.613 -20.864 -11.444 1.00 26.44 98 SER A C 1
ATOM 760 O O . SER A 1 98 ? 39.173 -19.752 -11.150 1.00 26.44 98 SER A O 1
ATOM 762 N N . GLU A 1 99 ? 40.585 -21.074 -12.315 1.00 25.02 99 GLU A N 1
ATOM 763 C CA . GLU A 1 99 ? 41.521 -20.105 -12.856 1.00 25.02 99 GLU A CA 1
ATOM 764 C C . GLU A 1 99 ? 40.967 -19.340 -14.063 1.00 25.02 99 GLU A C 1
ATOM 766 O O . GLU A 1 99 ? 39.993 -19.718 -14.711 1.00 25.02 99 GLU A O 1
ATOM 771 N N . LYS A 1 100 ? 41.621 -18.210 -14.325 1.00 25.80 100 LYS A N 1
ATOM 772 C CA . LYS A 1 100 ? 41.329 -17.220 -15.356 1.00 25.80 100 LYS A CA 1
ATOM 773 C C . LYS A 1 100 ? 42.207 -17.475 -16.583 1.00 25.80 100 LYS A C 1
ATOM 775 O O . LYS A 1 100 ? 43.422 -17.529 -16.445 1.00 25.80 100 LYS A O 1
ATOM 780 N N . ALA A 1 101 ? 41.608 -17.476 -17.767 1.00 27.62 101 ALA A N 1
ATOM 781 C CA . ALA A 1 101 ? 42.214 -17.132 -19.059 1.00 27.62 101 ALA A CA 1
ATOM 782 C C . ALA A 1 101 ? 41.038 -16.867 -20.018 1.00 27.62 101 ALA A C 1
ATOM 784 O O . ALA A 1 101 ? 40.027 -17.546 -19.917 1.00 27.62 101 ALA A O 1
ATOM 785 N N . GLY A 1 102 ? 40.992 -15.911 -20.936 1.00 25.03 102 GLY A N 1
ATOM 786 C CA . GLY A 1 102 ? 41.882 -14.887 -21.463 1.00 25.03 102 GLY A CA 1
ATOM 787 C C . GLY A 1 102 ? 41.074 -14.194 -22.581 1.00 25.03 102 GLY A C 1
ATOM 788 O O . GLY A 1 102 ? 40.159 -14.788 -23.144 1.00 25.03 102 GLY A O 1
ATOM 789 N N . ASN A 1 103 ? 41.341 -12.917 -22.833 1.00 26.81 103 ASN A N 1
ATOM 790 C CA . ASN A 1 103 ? 40.589 -12.042 -23.740 1.00 26.81 103 ASN A CA 1
ATOM 791 C C . ASN A 1 103 ? 40.772 -12.386 -25.236 1.00 26.81 103 ASN A C 1
ATOM 793 O O . ASN A 1 103 ? 41.881 -12.742 -25.634 1.00 26.81 103 ASN A O 1
ATOM 797 N N . SER A 1 104 ? 39.752 -12.139 -26.071 1.00 29.70 104 SER A N 1
ATOM 798 C CA . SER A 1 104 ? 39.921 -11.549 -27.416 1.00 29.70 104 SER A CA 1
ATOM 799 C C . SER A 1 104 ? 38.605 -11.024 -28.007 1.00 29.70 104 SER A C 1
ATOM 801 O O . SER A 1 104 ? 37.572 -11.691 -27.986 1.00 29.70 104 SER A O 1
ATOM 803 N N . ASP A 1 105 ? 38.697 -9.816 -28.562 1.00 30.83 105 ASP A N 1
ATOM 804 C CA . ASP A 1 105 ? 37.688 -9.072 -29.317 1.00 30.83 105 ASP A CA 1
ATOM 805 C C . ASP A 1 105 ? 37.394 -9.663 -30.712 1.00 30.83 105 ASP A C 1
ATOM 807 O O . ASP A 1 105 ? 38.326 -10.023 -31.429 1.00 30.83 105 ASP A O 1
ATOM 811 N N . LYS A 1 106 ? 36.118 -9.619 -31.144 1.00 32.75 106 LYS A N 1
ATOM 812 C CA . LYS A 1 106 ? 35.598 -8.927 -32.359 1.00 32.75 106 LYS A CA 1
ATOM 813 C C . LYS A 1 106 ? 34.333 -9.577 -32.973 1.00 32.75 106 LYS A C 1
ATOM 815 O O . LYS A 1 106 ? 34.380 -10.660 -33.533 1.00 32.75 106 LYS A O 1
ATOM 820 N N . VAL A 1 107 ? 33.271 -8.756 -33.011 1.00 26.75 107 VAL A N 1
ATOM 821 C CA . VAL A 1 107 ? 32.402 -8.423 -34.173 1.00 26.75 107 VAL A CA 1
ATOM 822 C C . VAL A 1 107 ? 31.249 -9.363 -34.631 1.00 26.75 107 VAL A C 1
ATOM 824 O O . VAL A 1 107 ? 31.445 -10.445 -35.158 1.00 26.75 107 VAL A O 1
ATOM 827 N N . ALA A 1 108 ? 30.049 -8.749 -34.583 1.00 28.42 108 ALA A N 1
ATOM 828 C CA . ALA A 1 108 ? 28.860 -8.803 -35.465 1.00 28.42 108 ALA A CA 1
ATOM 829 C C . ALA A 1 108 ? 27.804 -9.941 -35.431 1.00 28.42 108 ALA A C 1
ATOM 831 O O . ALA A 1 108 ? 27.976 -11.025 -35.966 1.00 28.42 108 ALA A O 1
ATOM 832 N N . ARG A 1 109 ? 26.603 -9.500 -34.996 1.00 36.28 109 ARG A N 1
ATOM 833 C CA . ARG A 1 109 ? 25.227 -9.727 -35.512 1.00 36.28 109 ARG A CA 1
ATOM 834 C C . ARG A 1 109 ? 24.725 -11.161 -35.766 1.00 36.28 109 ARG A C 1
ATOM 836 O O . ARG A 1 109 ? 25.007 -11.747 -36.803 1.00 36.28 109 ARG A O 1
ATOM 843 N N . LYS A 1 110 ? 23.675 -11.531 -35.017 1.00 29.08 110 LYS A N 1
ATOM 844 C CA . LYS A 1 110 ? 22.329 -11.785 -35.581 1.00 29.08 110 LYS A CA 1
ATOM 845 C C . LYS A 1 110 ? 21.262 -11.804 -34.481 1.00 29.08 110 LYS A C 1
ATOM 847 O O . LYS A 1 110 ? 21.366 -12.549 -33.515 1.00 29.08 110 LYS A O 1
ATOM 852 N N . VAL A 1 111 ? 20.242 -10.965 -34.650 1.00 38.69 111 VAL A N 1
ATOM 853 C CA . VAL A 1 111 ? 18.981 -11.025 -33.902 1.00 38.69 111 VAL A CA 1
ATOM 854 C C . VAL A 1 111 ? 18.201 -12.232 -34.419 1.00 38.69 111 VAL A C 1
ATOM 856 O O . VAL A 1 111 ? 17.953 -12.324 -35.620 1.00 38.69 111 VAL A O 1
ATOM 859 N N . ALA A 1 112 ? 17.812 -13.129 -33.517 1.00 30.62 112 ALA A N 1
ATOM 860 C CA . ALA A 1 112 ? 16.764 -14.116 -33.742 1.00 30.62 112 ALA A CA 1
ATOM 861 C C . ALA A 1 112 ? 15.676 -13.909 -32.668 1.00 30.62 112 ALA A C 1
ATOM 863 O O . ALA A 1 112 ? 16.019 -13.776 -31.489 1.00 30.62 112 ALA A O 1
ATOM 864 N N . PRO A 1 113 ? 14.385 -13.838 -33.039 1.00 43.06 113 PRO A N 1
ATOM 865 C CA . PRO A 1 113 ? 13.293 -13.702 -32.087 1.00 43.06 113 PRO A CA 1
ATOM 866 C C . PRO A 1 113 ? 12.968 -15.087 -31.519 1.00 43.06 113 PRO A C 1
ATOM 868 O O . PRO A 1 113 ? 12.369 -15.923 -32.189 1.00 43.06 113 PRO A O 1
ATOM 871 N N . GLY A 1 114 ? 13.406 -15.346 -30.288 1.00 30.06 114 GLY A N 1
ATOM 872 C CA . GLY A 1 114 ? 13.182 -16.612 -29.597 1.00 30.06 114 GLY A CA 1
ATOM 873 C C . GLY A 1 114 ? 12.747 -16.377 -28.157 1.00 30.06 114 GLY A C 1
ATOM 874 O O . GLY A 1 114 ? 13.527 -15.875 -27.358 1.00 30.06 114 GLY A O 1
ATOM 875 N N . ALA A 1 115 ? 11.493 -16.735 -27.870 1.00 36.34 115 ALA A N 1
ATOM 876 C CA . ALA A 1 115 ? 10.930 -17.065 -26.560 1.00 36.34 115 ALA A CA 1
ATOM 877 C C . ALA A 1 115 ? 11.292 -16.133 -25.383 1.00 36.34 115 ALA A C 1
ATOM 879 O O . ALA A 1 115 ? 12.245 -16.367 -24.642 1.00 36.34 115 ALA A O 1
ATOM 880 N N . GLN A 1 116 ? 10.446 -15.127 -25.127 1.00 41.41 116 GLN A N 1
ATOM 881 C CA . GLN A 1 116 ? 10.411 -14.420 -23.841 1.00 41.41 116 GLN A CA 1
ATOM 882 C C . GLN A 1 116 ? 9.821 -15.331 -22.749 1.00 41.41 116 GLN A C 1
ATOM 884 O O . GLN A 1 116 ? 8.711 -15.129 -22.266 1.00 41.41 116 GLN A O 1
ATOM 889 N N . ALA A 1 117 ? 10.568 -16.361 -22.360 1.00 38.62 117 ALA A N 1
ATOM 890 C CA . ALA A 1 117 ? 10.360 -17.037 -21.093 1.00 38.62 117 ALA A CA 1
ATOM 891 C C . ALA A 1 117 ? 10.966 -16.147 -19.995 1.00 38.62 117 ALA A C 1
ATOM 893 O O . ALA A 1 117 ? 12.183 -16.030 -19.892 1.00 38.62 117 ALA A O 1
ATOM 894 N N . GLY A 1 118 ? 10.090 -15.456 -19.256 1.00 51.62 118 GLY A N 1
ATOM 895 C CA . GLY A 1 118 ? 10.333 -14.808 -17.961 1.00 51.62 118 GLY A CA 1
ATOM 896 C C . GLY A 1 118 ? 11.741 -14.265 -17.720 1.00 51.62 118 GLY A C 1
ATOM 897 O O . GLY A 1 118 ? 12.498 -14.844 -16.945 1.00 51.62 118 GLY A O 1
ATOM 898 N N . ARG A 1 119 ? 12.093 -13.133 -18.342 1.00 62.50 119 ARG A N 1
ATOM 899 C CA . ARG A 1 119 ? 13.318 -12.417 -17.975 1.00 62.50 119 ARG A CA 1
ATOM 900 C C . ARG A 1 119 ? 13.106 -11.798 -16.594 1.00 62.50 119 ARG A C 1
ATOM 902 O O . ARG A 1 119 ? 12.453 -10.764 -16.479 1.00 62.50 119 ARG A O 1
ATOM 909 N N . THR A 1 120 ? 13.628 -12.458 -15.567 1.00 75.50 120 THR A N 1
ATOM 910 C CA . THR A 1 120 ? 13.705 -11.908 -14.214 1.00 75.50 120 THR A CA 1
ATOM 911 C C . THR A 1 120 ? 14.468 -10.581 -14.261 1.00 75.50 120 THR A C 1
ATOM 913 O O . THR A 1 120 ? 15.447 -10.446 -15.005 1.00 75.50 120 THR A O 1
ATOM 916 N N . MET A 1 121 ? 14.022 -9.582 -13.507 1.00 87.31 121 MET A N 1
ATOM 917 C CA . MET A 1 121 ? 14.637 -8.255 -13.474 1.00 87.31 121 MET A CA 1
ATOM 918 C C . MET A 1 121 ? 16.108 -8.319 -13.027 1.00 87.31 121 MET A C 1
ATOM 920 O O . MET A 1 121 ? 16.461 -9.118 -12.161 1.00 87.31 121 MET A O 1
ATOM 924 N N . SER A 1 122 ? 16.969 -7.459 -13.586 1.00 90.50 122 SER A N 1
ATOM 925 C CA . SER A 1 122 ? 18.378 -7.384 -13.166 1.00 90.50 122 SER A CA 1
ATOM 926 C C . SER A 1 122 ? 18.527 -6.740 -11.783 1.00 90.50 122 SER A C 1
ATOM 928 O O . SER A 1 122 ? 17.683 -5.931 -11.381 1.00 90.50 122 SER A O 1
ATOM 930 N N . ASP A 1 123 ? 19.627 -7.027 -11.083 1.00 91.50 123 ASP A N 1
ATOM 931 C CA . ASP A 1 123 ? 19.917 -6.431 -9.771 1.00 91.50 123 ASP A CA 1
ATOM 932 C C . ASP A 1 123 ? 20.005 -4.901 -9.846 1.00 91.50 123 ASP A C 1
ATOM 934 O O . ASP A 1 123 ? 19.469 -4.197 -8.994 1.00 91.50 123 ASP A O 1
ATOM 938 N N . GLU A 1 124 ? 20.586 -4.346 -10.915 1.00 91.25 124 GLU A N 1
ATOM 939 C CA . GLU A 1 124 ? 20.656 -2.891 -11.082 1.00 91.25 124 GLU A CA 1
ATOM 940 C C . GLU A 1 124 ? 19.278 -2.263 -11.292 1.00 91.25 124 GLU A C 1
ATOM 942 O O . GLU A 1 124 ? 19.047 -1.129 -10.871 1.00 91.25 124 GLU A O 1
ATOM 947 N N . THR A 1 125 ? 18.371 -2.983 -11.957 1.00 93.25 125 THR A N 1
ATOM 948 C CA . THR A 1 125 ? 16.977 -2.557 -12.127 1.00 93.25 125 THR A CA 1
ATOM 949 C C . THR A 1 125 ? 16.270 -2.587 -10.777 1.00 93.25 125 THR A C 1
ATOM 951 O O . THR A 1 125 ? 15.625 -1.612 -10.393 1.00 93.25 125 THR A O 1
ATOM 954 N N . ARG A 1 126 ? 16.453 -3.673 -10.019 1.00 93.44 126 ARG A N 1
ATOM 955 C CA . ARG A 1 126 ? 15.877 -3.872 -8.686 1.00 93.44 126 ARG A CA 1
ATOM 956 C C . ARG A 1 126 ? 16.291 -2.778 -7.708 1.00 93.44 126 ARG A C 1
ATOM 958 O O . ARG A 1 126 ? 15.427 -2.192 -7.066 1.00 93.44 126 ARG A O 1
ATOM 965 N N . GLU A 1 127 ? 17.572 -2.435 -7.672 1.00 93.12 127 GLU A N 1
ATOM 966 C CA . GLU A 1 127 ? 18.117 -1.369 -6.821 1.00 93.12 127 GLU A CA 1
ATOM 967 C C . GLU A 1 127 ? 17.671 0.042 -7.249 1.00 93.12 127 GLU A C 1
ATOM 969 O O . GLU A 1 127 ? 17.615 0.976 -6.441 1.00 93.12 127 GLU A O 1
ATOM 974 N N . ALA A 1 128 ? 17.344 0.233 -8.530 1.00 94.31 128 ALA A N 1
ATOM 975 C CA . ALA A 1 128 ? 16.918 1.527 -9.050 1.00 94.31 128 ALA A CA 1
ATOM 976 C C . ALA A 1 128 ? 15.444 1.849 -8.741 1.00 94.31 128 ALA A C 1
ATOM 978 O O . ALA A 1 128 ? 15.102 3.017 -8.517 1.00 94.31 128 ALA A O 1
ATOM 979 N N . ILE A 1 129 ? 14.571 0.837 -8.700 1.00 95.25 129 ILE A N 1
ATOM 980 C CA . ILE A 1 129 ? 13.121 1.023 -8.533 1.00 95.25 129 ILE A CA 1
ATOM 981 C C . ILE A 1 129 ? 12.765 1.782 -7.247 1.00 95.25 129 ILE A C 1
ATOM 983 O O . ILE A 1 129 ? 12.083 2.800 -7.371 1.00 95.25 129 ILE A O 1
ATOM 987 N N . PRO A 1 130 ? 13.231 1.412 -6.036 1.00 94.75 130 PRO A N 1
ATOM 988 C CA . PRO A 1 130 ? 12.852 2.109 -4.803 1.00 94.75 130 PRO A CA 1
ATOM 989 C C . PRO A 1 130 ? 13.099 3.621 -4.838 1.00 94.75 130 PRO A C 1
ATOM 991 O O . PRO A 1 130 ? 12.318 4.405 -4.298 1.00 94.75 130 PRO A O 1
ATOM 994 N N . LYS A 1 131 ? 14.173 4.056 -5.506 1.00 92.31 131 LYS A N 1
ATOM 995 C CA . LYS A 1 131 ? 14.497 5.480 -5.662 1.00 92.31 131 LYS A CA 1
ATOM 996 C C . LYS A 1 131 ? 13.584 6.161 -6.680 1.00 92.31 131 LYS A C 1
ATOM 998 O O . LYS A 1 131 ? 13.136 7.276 -6.426 1.00 92.31 131 LYS A O 1
ATOM 1003 N N . ALA A 1 132 ? 13.282 5.505 -7.801 1.00 94.31 132 ALA A N 1
ATOM 1004 C CA . ALA A 1 132 ? 12.351 6.028 -8.799 1.00 94.31 132 ALA A CA 1
ATOM 1005 C C . ALA A 1 132 ? 10.912 6.107 -8.261 1.00 94.31 132 ALA A C 1
ATOM 1007 O O . ALA A 1 132 ? 10.222 7.095 -8.512 1.00 94.31 132 ALA A O 1
ATOM 1008 N N . LEU A 1 133 ? 10.493 5.130 -7.446 1.00 95.31 133 LEU A N 1
ATOM 1009 C CA . LEU A 1 133 ? 9.182 5.122 -6.795 1.00 95.31 133 LEU A CA 1
ATOM 1010 C C . LEU A 1 133 ? 8.960 6.370 -5.950 1.00 95.31 133 LEU A C 1
ATOM 1012 O O . LEU A 1 133 ? 7.853 6.894 -5.954 1.00 95.31 133 LEU A O 1
ATOM 1016 N N . LYS A 1 134 ? 9.997 6.921 -5.306 1.00 93.38 134 LYS A N 1
ATOM 1017 C CA . LYS A 1 134 ? 9.840 8.181 -4.571 1.00 93.38 134 LYS A CA 1
ATOM 1018 C C . LYS A 1 134 ? 9.257 9.282 -5.461 1.00 93.38 134 LYS A C 1
ATOM 1020 O O . LYS A 1 134 ? 8.299 9.927 -5.056 1.00 93.38 134 LYS A O 1
ATOM 1025 N N . LYS A 1 135 ? 9.756 9.428 -6.691 1.00 92.12 135 LYS A N 1
ATOM 1026 C CA . LYS A 1 135 ? 9.261 10.421 -7.659 1.00 92.12 135 LYS A CA 1
ATOM 1027 C C . LYS A 1 135 ? 7.862 10.083 -8.188 1.00 92.12 135 LYS A C 1
ATOM 1029 O O . LYS A 1 135 ? 7.040 10.979 -8.347 1.00 92.12 135 LYS A O 1
ATOM 1034 N N . VAL A 1 136 ? 7.564 8.800 -8.416 1.00 93.62 136 VAL A N 1
ATOM 1035 C CA . VAL A 1 136 ? 6.208 8.368 -8.817 1.00 93.62 136 VAL A CA 1
ATOM 1036 C C . VAL A 1 136 ? 5.196 8.753 -7.738 1.00 93.62 136 VAL A C 1
ATOM 1038 O O . VAL A 1 136 ? 4.201 9.411 -8.028 1.00 93.62 136 VAL A O 1
ATOM 1041 N N . PHE A 1 137 ? 5.493 8.417 -6.482 1.00 93.19 137 PHE A N 1
ATOM 1042 C CA . PHE A 1 137 ? 4.609 8.670 -5.348 1.00 93.19 137 PHE A CA 1
ATOM 1043 C C . PHE A 1 137 ? 4.534 10.144 -4.922 1.00 93.19 137 PHE A C 1
ATOM 1045 O O . PHE A 1 137 ? 3.607 10.518 -4.213 1.00 93.19 137 PHE A O 1
ATOM 1052 N N . GLN A 1 138 ? 5.469 10.994 -5.361 1.00 89.69 138 GLN A N 1
ATOM 1053 C CA . GLN A 1 138 ? 5.322 12.453 -5.251 1.00 89.69 138 GLN A CA 1
ATOM 1054 C C . GLN A 1 138 ? 4.196 12.969 -6.146 1.00 89.69 138 GLN A C 1
ATOM 1056 O O . GLN A 1 138 ? 3.468 13.868 -5.748 1.00 89.69 138 GLN A O 1
ATOM 1061 N N . THR A 1 139 ? 4.050 12.388 -7.339 1.00 88.56 139 THR A N 1
ATOM 1062 C CA . THR A 1 139 ? 3.011 12.787 -8.300 1.00 88.56 139 THR A CA 1
ATOM 1063 C C . THR A 1 139 ? 1.663 12.157 -7.946 1.00 88.56 139 THR A C 1
ATOM 1065 O O . THR A 1 139 ? 0.619 12.799 -8.043 1.00 88.56 139 THR A O 1
ATOM 1068 N N . TYR A 1 140 ? 1.690 10.894 -7.513 1.00 90.31 140 TYR A N 1
ATOM 1069 C CA . TYR A 1 140 ? 0.504 10.099 -7.212 1.00 90.31 140 TYR A CA 1
ATOM 1070 C C . TYR A 1 140 ? 0.618 9.492 -5.813 1.00 90.31 140 TYR A C 1
ATOM 1072 O O . TYR A 1 140 ? 1.317 8.500 -5.605 1.00 90.31 140 TYR A O 1
ATOM 1080 N N . LYS A 1 141 ? -0.087 10.059 -4.831 1.00 91.50 141 LYS A N 1
ATOM 1081 C CA . LYS A 1 141 ? 0.042 9.628 -3.427 1.00 91.50 141 LYS A CA 1
ATOM 1082 C C . LYS A 1 141 ? -0.479 8.206 -3.169 1.00 91.50 141 LYS A C 1
ATOM 1084 O O . LYS A 1 141 ? -0.024 7.544 -2.235 1.00 91.50 141 LYS A O 1
ATOM 1089 N N . VAL A 1 142 ? -1.394 7.732 -4.018 1.00 94.56 142 VAL A N 1
ATOM 1090 C CA . VAL A 1 142 ? -1.927 6.362 -4.043 1.00 94.56 142 VAL A CA 1
ATOM 1091 C C . VAL A 1 142 ? -1.775 5.803 -5.452 1.00 94.56 142 VAL A C 1
ATOM 1093 O O . VAL A 1 142 ? -2.174 6.452 -6.418 1.00 94.56 142 VAL A O 1
ATOM 1096 N N . CYS A 1 143 ? -1.216 4.600 -5.586 1.00 95.00 143 CYS A N 1
ATOM 1097 C CA . CYS A 1 143 ? -0.948 4.004 -6.895 1.00 95.00 143 CYS A CA 1
ATOM 1098 C C . CYS A 1 143 ? -1.470 2.576 -7.017 1.00 95.00 143 CYS A C 1
ATOM 1100 O O . CYS A 1 143 ? -1.245 1.767 -6.129 1.00 95.00 143 CYS A O 1
ATOM 1102 N N . SER A 1 144 ? -2.061 2.218 -8.156 1.00 93.75 144 SER A N 1
ATOM 1103 C CA . SER A 1 144 ? -2.148 0.810 -8.565 1.00 93.75 144 SER A CA 1
ATOM 1104 C C . SER A 1 144 ? -0.809 0.336 -9.139 1.00 93.75 144 SER A C 1
ATOM 1106 O O . SER A 1 144 ? 0.025 1.151 -9.548 1.00 93.75 144 SER A O 1
ATOM 1108 N N . LEU A 1 145 ? -0.607 -0.979 -9.254 1.00 92.75 145 LEU A N 1
ATOM 1109 C CA . LEU A 1 145 ? 0.598 -1.513 -9.900 1.00 92.75 145 LEU A CA 1
ATOM 1110 C C . LEU A 1 145 ? 0.737 -1.044 -11.362 1.00 92.75 145 LEU A C 1
ATOM 1112 O O . LEU A 1 145 ? 1.839 -0.759 -11.830 1.00 92.75 145 LEU A O 1
ATOM 1116 N N . GLN A 1 146 ? -0.384 -0.889 -12.074 1.00 92.94 146 GLN A N 1
ATOM 1117 C CA . GLN A 1 146 ? -0.393 -0.353 -13.439 1.00 92.94 146 GLN A CA 1
ATOM 1118 C C . GLN A 1 146 ? 0.047 1.113 -13.478 1.00 92.94 146 GLN A C 1
ATOM 1120 O O . GLN A 1 146 ? 0.838 1.495 -14.344 1.00 92.94 146 GLN A O 1
ATOM 1125 N N . LEU A 1 147 ? -0.402 1.926 -12.515 1.00 94.00 147 LEU A N 1
ATOM 1126 C CA . LEU A 1 147 ? 0.035 3.315 -12.407 1.00 94.00 147 LEU A CA 1
ATOM 1127 C C . LEU A 1 147 ? 1.524 3.412 -12.057 1.00 94.00 147 LEU A C 1
ATOM 1129 O O . LEU A 1 147 ? 2.215 4.257 -12.617 1.00 94.00 147 LEU A O 1
ATOM 1133 N N . ILE A 1 148 ? 2.043 2.511 -11.215 1.00 95.69 148 ILE A N 1
ATOM 1134 C CA . ILE A 1 148 ? 3.484 2.410 -10.937 1.00 95.69 148 ILE A CA 1
ATOM 1135 C C . ILE A 1 148 ? 4.258 2.131 -12.228 1.00 95.69 148 ILE A C 1
ATOM 1137 O O . ILE A 1 148 ? 5.196 2.862 -12.544 1.00 95.69 148 ILE A O 1
ATOM 1141 N N . ARG A 1 149 ? 3.852 1.121 -13.008 1.00 95.69 149 ARG A N 1
ATOM 1142 C CA . ARG A 1 149 ? 4.494 0.796 -14.294 1.00 95.69 149 ARG A CA 1
ATOM 1143 C C . ARG A 1 149 ? 4.489 1.990 -15.244 1.00 95.69 149 ARG A C 1
ATOM 1145 O O . ARG A 1 149 ? 5.529 2.327 -15.804 1.00 95.69 149 ARG A O 1
ATOM 1152 N N . LYS A 1 150 ? 3.336 2.650 -15.399 1.00 94.50 150 LYS A N 1
ATOM 1153 C CA . LYS A 1 150 ? 3.205 3.862 -16.218 1.00 94.50 150 LYS A CA 1
ATOM 1154 C C . LYS A 1 150 ? 4.136 4.971 -15.717 1.00 94.50 150 LYS A C 1
ATOM 1156 O O . LYS A 1 150 ? 4.933 5.482 -16.493 1.00 94.50 150 LYS A O 1
ATOM 1161 N N . GLY A 1 151 ? 4.102 5.277 -14.422 1.00 94.56 151 GLY A N 1
ATOM 1162 C CA . GLY A 1 151 ? 4.919 6.322 -13.810 1.00 94.56 151 GLY A CA 1
ATOM 1163 C C . GLY A 1 151 ? 6.420 6.089 -13.978 1.00 94.56 151 GLY A C 1
ATOM 1164 O O . GLY A 1 151 ? 7.154 7.032 -14.257 1.00 94.56 151 GLY A O 1
ATOM 1165 N N . LEU A 1 152 ? 6.890 4.842 -13.879 1.00 94.69 152 LEU A N 1
ATOM 1166 C CA . LEU A 1 152 ? 8.292 4.506 -14.145 1.00 94.69 152 LEU A CA 1
ATOM 1167 C C . LEU A 1 152 ? 8.687 4.792 -15.606 1.00 94.69 152 LEU A C 1
ATOM 1169 O O . LEU A 1 152 ? 9.753 5.363 -15.839 1.00 94.69 152 LEU A O 1
ATOM 1173 N N . ARG A 1 153 ? 7.827 4.452 -16.579 1.00 94.75 153 ARG A N 1
ATOM 1174 C CA . ARG A 1 153 ? 8.066 4.752 -1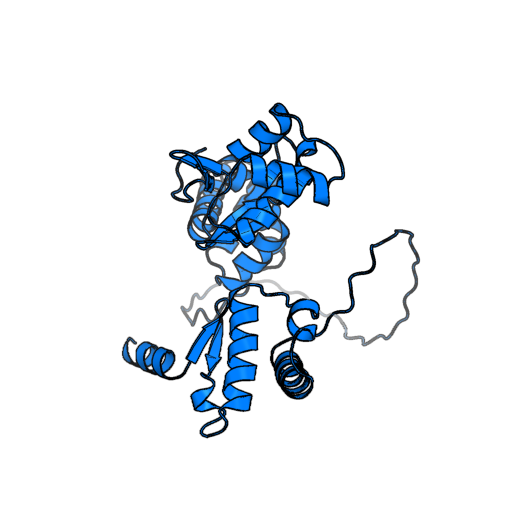8.004 1.00 94.75 153 ARG A CA 1
ATOM 1175 C C . ARG A 1 153 ? 8.050 6.259 -18.273 1.00 94.75 153 ARG A C 1
ATOM 1177 O O . ARG A 1 153 ? 8.991 6.775 -18.874 1.00 94.75 153 ARG A O 1
ATOM 1184 N N . ASP A 1 154 ? 7.047 6.971 -17.765 1.00 92.88 154 ASP A N 1
ATOM 1185 C CA . ASP A 1 154 ? 6.899 8.422 -17.947 1.00 92.88 154 ASP A CA 1
ATOM 1186 C C . ASP A 1 154 ? 8.084 9.194 -17.331 1.00 92.88 154 ASP A C 1
ATOM 1188 O O . ASP A 1 154 ? 8.619 10.143 -17.919 1.00 92.88 154 ASP A O 1
ATOM 1192 N N . LEU A 1 155 ? 8.570 8.754 -16.164 1.00 91.00 155 LEU A N 1
ATOM 1193 C CA . LEU A 1 155 ? 9.757 9.329 -15.531 1.00 91.00 155 LEU A CA 1
ATOM 1194 C C . LEU A 1 155 ? 11.027 9.109 -16.361 1.00 91.00 155 LEU A C 1
ATOM 1196 O O . LEU A 1 155 ? 11.864 10.010 -16.435 1.00 91.00 155 LEU A O 1
ATOM 1200 N N . ALA A 1 156 ? 11.190 7.942 -16.987 1.00 91.19 156 ALA A N 1
ATOM 1201 C CA . ALA A 1 156 ? 12.330 7.692 -17.863 1.00 91.19 156 ALA A CA 1
ATOM 1202 C C . ALA A 1 156 ? 12.283 8.556 -19.123 1.00 91.19 156 ALA A C 1
ATOM 1204 O O . ALA A 1 156 ? 13.310 9.121 -19.493 1.00 91.19 156 ALA A O 1
ATOM 1205 N N . LEU A 1 157 ? 11.107 8.732 -19.733 1.00 88.56 157 LEU A N 1
ATOM 1206 C CA . LEU A 1 157 ? 10.942 9.621 -20.884 1.00 88.56 157 LEU A CA 1
ATOM 1207 C C . LEU A 1 157 ? 11.313 11.066 -20.530 1.00 88.56 157 LEU A C 1
ATOM 1209 O O . LEU A 1 157 ? 12.146 11.664 -21.209 1.00 88.56 157 LEU A O 1
ATOM 1213 N N . SER A 1 158 ? 10.777 11.594 -19.425 1.00 84.94 158 SER A N 1
ATOM 1214 C CA . SER A 1 158 ? 11.018 12.983 -19.000 1.00 84.94 158 SER A CA 1
ATOM 1215 C C . SER A 1 158 ? 12.460 13.273 -18.569 1.00 84.94 158 SER A C 1
ATOM 1217 O O . SER A 1 158 ? 12.920 14.403 -18.710 1.00 84.94 158 SER A O 1
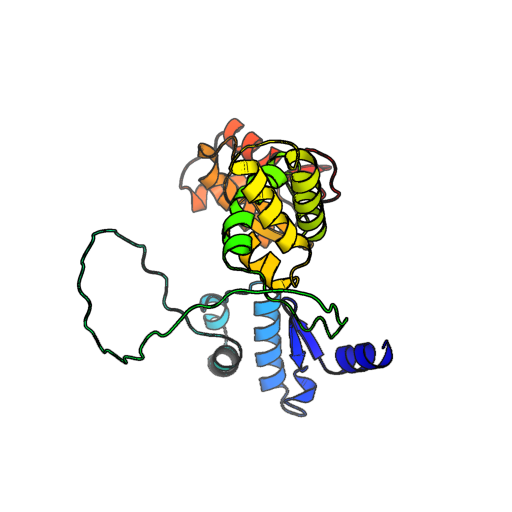ATOM 1219 N N . GLN A 1 159 ? 13.192 12.278 -18.056 1.00 81.81 159 GLN A N 1
ATOM 1220 C CA . GLN A 1 159 ? 14.575 12.460 -17.591 1.00 81.81 159 GLN A CA 1
ATOM 1221 C C . GLN A 1 159 ? 15.633 11.992 -18.594 1.00 81.81 159 GLN A C 1
ATOM 1223 O O . GLN A 1 159 ? 16.808 12.292 -18.394 1.00 81.81 159 GLN A O 1
ATOM 1228 N N . SER A 1 160 ? 15.251 11.306 -19.676 1.00 70.75 160 SER A N 1
ATOM 1229 C CA . SER A 1 160 ? 16.180 10.760 -20.681 1.00 70.75 160 SER A CA 1
ATOM 1230 C C . SER A 1 160 ? 17.105 11.806 -21.317 1.00 70.75 160 SER A C 1
ATOM 1232 O O . SER A 1 160 ? 18.214 11.477 -21.734 1.00 70.75 160 SER A O 1
ATOM 1234 N N . THR A 1 161 ? 16.680 13.069 -21.346 1.00 70.12 161 THR A N 1
ATOM 1235 C CA . THR A 1 161 ? 17.417 14.195 -21.932 1.00 70.12 161 THR A CA 1
ATOM 1236 C C . THR A 1 161 ? 18.377 14.880 -20.951 1.00 70.12 161 THR A C 1
ATOM 1238 O O . THR A 1 161 ? 19.148 15.749 -21.355 1.00 70.12 161 THR A O 1
ATOM 1241 N N . LEU A 1 162 ? 18.373 14.497 -19.666 1.00 71.75 162 LEU A N 1
ATOM 1242 C CA . LEU A 1 162 ? 19.198 15.118 -18.628 1.00 71.75 162 LEU A CA 1
ATOM 1243 C C . LEU A 1 162 ? 20.499 14.326 -18.394 1.00 71.75 162 LEU A C 1
ATOM 1245 O O . LEU A 1 162 ? 20.448 13.146 -18.042 1.00 71.75 162 LEU A O 1
ATOM 1249 N N . PRO A 1 163 ? 21.689 14.952 -18.461 1.00 61.91 163 PRO A N 1
ATOM 1250 C CA . PRO A 1 163 ? 22.971 14.264 -18.286 1.00 61.91 163 PRO A CA 1
ATOM 1251 C C . PRO A 1 163 ? 23.338 14.058 -16.801 1.00 61.91 163 PRO A C 1
ATOM 1253 O O . PRO A 1 163 ? 24.472 14.293 -16.393 1.00 61.91 163 PRO A O 1
ATOM 1256 N N . LYS A 1 164 ? 22.383 13.645 -15.954 1.00 75.00 164 LYS A N 1
ATOM 1257 C CA . LYS A 1 164 ? 22.576 13.489 -14.497 1.00 75.00 164 LYS A CA 1
ATOM 1258 C C . LYS A 1 164 ? 22.547 12.016 -14.081 1.00 75.00 164 LYS A C 1
ATOM 1260 O O . LYS A 1 164 ? 21.834 11.209 -14.675 1.00 75.00 164 LYS A O 1
ATOM 1265 N N . ALA A 1 165 ? 23.296 11.656 -13.035 1.00 67.88 165 ALA A N 1
ATOM 1266 C CA . ALA A 1 165 ? 23.329 10.287 -12.503 1.00 67.88 165 ALA A CA 1
ATOM 1267 C C . ALA A 1 165 ? 21.921 9.759 -12.154 1.00 67.88 165 ALA A C 1
ATOM 1269 O O . ALA A 1 165 ? 21.606 8.602 -12.437 1.00 67.88 165 ALA A O 1
ATOM 1270 N N . ASP A 1 166 ? 21.051 10.636 -11.649 1.00 72.88 166 ASP A N 1
ATOM 1271 C CA . ASP A 1 166 ? 19.657 10.313 -11.332 1.00 72.88 166 ASP A CA 1
ATOM 1272 C C . ASP A 1 166 ? 18.833 9.929 -12.565 1.00 72.88 166 ASP A C 1
ATOM 1274 O O . ASP A 1 166 ? 18.004 9.025 -12.485 1.00 72.88 166 ASP A O 1
ATOM 1278 N N . ALA A 1 167 ? 19.089 10.554 -13.718 1.00 79.06 167 ALA A N 1
ATOM 1279 C CA . ALA A 1 167 ? 18.395 10.229 -14.962 1.00 79.06 167 ALA A CA 1
ATOM 1280 C C . ALA A 1 167 ? 18.720 8.803 -15.421 1.00 79.06 167 ALA A C 1
ATOM 1282 O O . ALA A 1 167 ? 17.825 8.035 -15.767 1.00 79.06 167 ALA A O 1
ATOM 1283 N N . ARG A 1 168 ? 19.996 8.400 -15.330 1.00 80.81 168 ARG A N 1
ATOM 1284 C CA . ARG A 1 168 ? 20.424 7.026 -15.650 1.00 80.81 168 ARG A CA 1
ATOM 1285 C C . ARG A 1 168 ? 19.769 5.998 -14.730 1.00 80.81 168 ARG A C 1
ATOM 1287 O O . ARG A 1 168 ? 19.445 4.900 -15.174 1.00 80.81 168 ARG A O 1
ATOM 1294 N N . LEU A 1 169 ? 19.578 6.343 -13.458 1.00 84.88 169 LEU A N 1
ATOM 1295 C CA . LEU A 1 169 ? 18.925 5.470 -12.488 1.00 84.88 169 LEU A CA 1
ATOM 1296 C C . LEU A 1 169 ? 17.433 5.306 -12.796 1.00 84.88 169 LEU A C 1
ATOM 1298 O O . LEU A 1 169 ? 16.924 4.190 -12.785 1.00 84.88 169 LEU A O 1
ATOM 1302 N N . VAL A 1 170 ? 16.745 6.394 -13.135 1.00 86.12 170 VAL A N 1
ATOM 1303 C CA . VAL A 1 170 ? 15.329 6.353 -13.519 1.00 86.12 170 VAL A CA 1
ATOM 1304 C C . VAL A 1 170 ? 15.115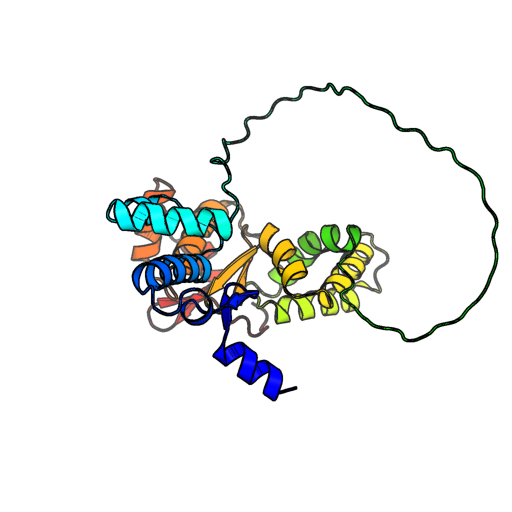 5.546 -14.804 1.00 86.12 170 VAL A C 1
ATOM 1306 O O . VAL A 1 170 ? 14.197 4.732 -14.856 1.00 86.12 170 VAL A O 1
ATOM 1309 N N . VAL A 1 171 ? 15.998 5.684 -15.799 1.00 87.69 171 VAL A N 1
ATOM 1310 C CA . VAL A 1 171 ? 15.956 4.854 -17.018 1.00 87.69 171 VAL A CA 1
ATOM 1311 C C . VAL A 1 171 ? 16.121 3.369 -16.686 1.00 87.69 171 VAL A C 1
ATOM 1313 O O . VAL A 1 171 ? 15.381 2.545 -17.215 1.00 87.69 171 VAL A O 1
ATOM 1316 N N . LYS A 1 172 ? 17.033 3.010 -15.771 1.00 90.38 172 LYS A N 1
ATOM 1317 C CA . LYS A 1 172 ? 17.165 1.618 -15.310 1.00 90.38 172 LYS A CA 1
ATOM 1318 C C . LYS A 1 172 ? 15.890 1.114 -14.638 1.00 90.38 172 LYS A C 1
ATOM 1320 O O . LYS A 1 172 ? 15.454 0.008 -14.929 1.00 90.38 172 LYS A O 1
ATOM 1325 N N . ALA A 1 173 ? 15.274 1.923 -13.777 1.00 91.88 173 ALA A N 1
ATOM 1326 C CA . ALA A 1 173 ? 14.035 1.553 -13.097 1.00 91.88 173 ALA A CA 1
ATOM 1327 C C . ALA A 1 173 ? 12.873 1.296 -14.075 1.00 91.88 173 ALA A C 1
ATOM 1329 O O . ALA A 1 173 ? 12.036 0.438 -13.802 1.00 91.88 173 ALA A O 1
ATOM 1330 N N . ALA A 1 174 ? 12.835 1.982 -15.223 1.00 93.69 174 ALA A N 1
ATOM 1331 C CA . ALA A 1 174 ? 11.796 1.780 -16.232 1.00 93.69 174 ALA A CA 1
ATOM 1332 C C . ALA A 1 174 ? 11.805 0.380 -16.858 1.00 93.69 174 ALA A C 1
ATOM 1334 O O . ALA A 1 174 ? 10.733 -0.111 -17.198 1.00 93.69 174 ALA A O 1
ATOM 1335 N N . TYR A 1 175 ? 12.948 -0.314 -16.918 1.00 91.00 175 TYR A N 1
ATOM 1336 C CA . TYR A 1 175 ? 12.969 -1.728 -17.325 1.00 91.00 175 TYR A CA 1
ATOM 1337 C C . TYR A 1 175 ? 12.156 -2.621 -16.376 1.00 91.00 175 TYR A C 1
ATOM 1339 O O . TYR A 1 175 ? 11.617 -3.642 -16.793 1.00 91.00 175 TYR A O 1
ATOM 1347 N N . GLY A 1 176 ? 12.007 -2.219 -15.109 1.00 91.50 176 GLY A N 1
ATOM 1348 C CA . GLY A 1 176 ? 11.150 -2.901 -14.142 1.00 91.50 176 GLY A CA 1
ATOM 1349 C C . GLY A 1 176 ? 9.655 -2.789 -14.454 1.00 91.50 176 GLY A C 1
ATOM 1350 O O . GLY A 1 176 ? 8.870 -3.583 -13.942 1.00 91.50 176 GLY A O 1
ATOM 1351 N N . ALA A 1 177 ? 9.238 -1.845 -15.306 1.00 91.81 177 ALA A N 1
ATOM 1352 C CA . ALA A 1 177 ? 7.835 -1.694 -15.685 1.00 91.81 177 ALA A CA 1
ATOM 1353 C C . ALA A 1 177 ? 7.315 -2.876 -16.521 1.00 91.81 177 ALA A C 1
ATOM 1355 O O . ALA A 1 177 ? 6.115 -3.154 -16.498 1.00 91.81 177 ALA A O 1
ATOM 1356 N N . ASP A 1 178 ? 8.212 -3.577 -17.217 1.00 88.19 178 ASP A N 1
ATOM 1357 C CA . ASP A 1 178 ? 7.898 -4.743 -18.049 1.00 88.19 178 ASP A CA 1
ATOM 1358 C C . ASP A 1 178 ? 8.201 -6.074 -17.333 1.00 88.19 178 ASP A C 1
ATOM 1360 O O . ASP A 1 178 ? 8.004 -7.149 -17.900 1.00 88.19 178 ASP A O 1
ATOM 1364 N N . ALA A 1 179 ? 8.658 -6.019 -16.076 1.00 89.25 179 ALA A N 1
ATOM 1365 C CA . ALA A 1 179 ? 8.932 -7.202 -15.268 1.00 89.25 179 ALA A CA 1
ATOM 1366 C C . ALA A 1 179 ? 7.638 -7.957 -14.894 1.00 89.25 179 ALA A C 1
ATOM 1368 O O . ALA A 1 179 ? 6.559 -7.343 -14.814 1.00 89.25 179 ALA A O 1
ATOM 1369 N N . PRO A 1 180 ? 7.730 -9.273 -14.602 1.00 89.12 180 PRO A N 1
ATOM 1370 C CA . PRO A 1 180 ? 6.616 -10.036 -14.051 1.00 89.12 180 PRO A CA 1
ATOM 1371 C C . PRO A 1 180 ? 6.001 -9.341 -12.832 1.00 89.12 180 PRO A C 1
ATOM 1373 O O . PRO A 1 180 ? 6.709 -8.770 -12.004 1.00 89.12 180 PRO A O 1
ATOM 1376 N N . GLU A 1 181 ? 4.674 -9.410 -12.717 1.00 87.38 181 GLU A N 1
ATOM 1377 C CA . GLU A 1 181 ? 3.899 -8.713 -11.680 1.00 87.38 181 GLU A CA 1
ATOM 1378 C C . GLU A 1 181 ? 4.443 -8.957 -10.267 1.00 87.38 181 GLU A C 1
ATOM 1380 O O . GLU A 1 181 ? 4.713 -8.002 -9.541 1.00 87.38 181 GLU A O 1
ATOM 1385 N N . ARG A 1 182 ? 4.708 -10.227 -9.939 1.00 87.56 182 ARG A N 1
ATOM 1386 C CA . ARG A 1 182 ? 5.274 -10.650 -8.654 1.00 87.56 182 ARG A CA 1
ATOM 1387 C C . ARG A 1 182 ? 6.605 -9.969 -8.339 1.00 87.56 182 ARG A C 1
ATOM 1389 O O . ARG A 1 182 ? 6.764 -9.437 -7.251 1.00 87.56 182 ARG A O 1
ATOM 1396 N N . GLU A 1 183 ? 7.548 -9.963 -9.279 1.00 89.56 183 GLU A N 1
ATOM 1397 C CA . GLU A 1 183 ? 8.871 -9.378 -9.031 1.00 89.56 183 GLU A CA 1
ATOM 1398 C C . GLU A 1 183 ? 8.787 -7.873 -8.794 1.00 89.56 183 GLU A C 1
ATOM 1400 O O . GLU A 1 183 ? 9.428 -7.350 -7.883 1.00 89.56 183 GLU A O 1
ATOM 1405 N N . LEU A 1 184 ? 7.970 -7.172 -9.584 1.00 92.44 184 LEU A N 1
ATOM 1406 C CA . LEU A 1 184 ? 7.762 -5.745 -9.379 1.00 92.44 184 LEU A CA 1
ATOM 1407 C C . LEU A 1 184 ? 7.098 -5.481 -8.020 1.00 92.44 184 LEU A C 1
ATOM 1409 O O . LEU A 1 184 ? 7.538 -4.595 -7.289 1.00 92.44 184 LEU A O 1
ATOM 1413 N N . GLN A 1 185 ? 6.074 -6.258 -7.664 1.00 93.56 185 GLN A N 1
ATOM 1414 C CA . GLN A 1 185 ? 5.368 -6.139 -6.390 1.00 93.56 185 GLN A CA 1
ATOM 1415 C C . GLN A 1 185 ? 6.284 -6.404 -5.190 1.00 93.56 185 GLN A C 1
ATOM 1417 O O . GLN A 1 185 ? 6.217 -5.654 -4.215 1.00 93.56 185 GLN A O 1
ATOM 1422 N N . ASP A 1 186 ? 7.170 -7.399 -5.260 1.00 90.69 186 ASP A N 1
ATOM 1423 C CA . ASP A 1 186 ? 8.146 -7.694 -4.204 1.00 90.69 186 ASP A CA 1
ATOM 1424 C C . ASP A 1 186 ? 9.055 -6.485 -3.937 1.00 90.69 186 ASP A C 1
ATOM 1426 O O . ASP A 1 186 ? 9.301 -6.120 -2.785 1.00 90.69 186 ASP A O 1
ATOM 1430 N N . VAL A 1 187 ? 9.509 -5.806 -4.995 1.00 94.75 187 VAL A N 1
ATOM 1431 C CA . VAL A 1 187 ? 10.362 -4.612 -4.878 1.00 94.75 187 VAL A CA 1
ATOM 1432 C C . VAL A 1 187 ? 9.573 -3.392 -4.405 1.00 94.75 187 VAL A C 1
ATOM 1434 O O . VAL A 1 187 ? 10.034 -2.663 -3.526 1.00 94.75 187 VAL A O 1
ATOM 1437 N N . VAL A 1 188 ? 8.361 -3.181 -4.924 1.00 95.75 188 VAL A N 1
ATOM 1438 C CA . VAL A 1 188 ? 7.454 -2.115 -4.464 1.00 95.75 188 VAL A CA 1
ATOM 1439 C C . VAL A 1 188 ? 7.149 -2.277 -2.972 1.00 95.75 188 VAL A C 1
ATOM 1441 O O . VAL A 1 188 ? 7.197 -1.300 -2.223 1.00 95.75 188 VAL A O 1
ATOM 1444 N N . SER A 1 189 ? 6.922 -3.509 -2.511 1.00 94.31 189 SER A N 1
ATOM 1445 C CA . SER A 1 189 ? 6.565 -3.821 -1.120 1.00 94.31 189 SER A CA 1
ATOM 1446 C C . SER A 1 189 ? 7.687 -3.538 -0.118 1.00 94.31 189 SER A C 1
ATOM 1448 O O . SER A 1 189 ? 7.450 -3.487 1.094 1.00 94.31 189 SER A O 1
ATOM 1450 N N . GLN A 1 190 ? 8.917 -3.300 -0.585 1.00 94.19 190 GLN A N 1
ATOM 1451 C CA . GLN A 1 190 ? 10.011 -2.836 0.271 1.00 94.19 190 GLN A CA 1
ATOM 1452 C C . GLN A 1 190 ? 9.728 -1.424 0.801 1.00 94.19 190 GLN A C 1
ATOM 1454 O O . GLN A 1 190 ? 9.931 -1.165 1.989 1.00 94.19 190 GLN A O 1
ATOM 1459 N N . VAL A 1 191 ? 9.170 -0.540 -0.034 1.00 95.56 191 VAL A N 1
ATOM 1460 C CA . VAL A 1 191 ? 8.972 0.890 0.280 1.00 95.56 191 VAL A CA 1
ATOM 1461 C C . VAL A 1 191 ? 7.511 1.316 0.417 1.00 95.56 191 VAL A C 1
ATOM 1463 O O . VAL A 1 191 ? 7.229 2.340 1.041 1.00 95.56 191 VAL A O 1
ATOM 1466 N N . ALA A 1 192 ? 6.581 0.529 -0.114 1.00 97.00 192 ALA A N 1
ATOM 1467 C CA . ALA A 1 192 ? 5.149 0.789 -0.069 1.00 97.00 192 ALA A CA 1
ATOM 1468 C C . ALA A 1 192 ? 4.386 -0.383 0.563 1.00 97.00 192 ALA A C 1
ATOM 1470 O O . ALA A 1 192 ? 4.912 -1.480 0.749 1.00 97.00 192 ALA A O 1
ATOM 1471 N N . VAL A 1 193 ? 3.143 -0.118 0.942 1.00 96.19 193 VAL A N 1
ATOM 1472 C CA . VAL A 1 193 ? 2.203 -1.083 1.502 1.00 96.19 193 VAL A CA 1
ATOM 1473 C C . VAL A 1 193 ? 1.026 -1.217 0.558 1.00 96.19 193 VAL A C 1
ATOM 1475 O O . VAL A 1 193 ? 0.408 -0.217 0.203 1.00 96.19 193 VAL A O 1
ATOM 1478 N N . GLU A 1 194 ? 0.715 -2.457 0.198 1.00 94.69 194 GLU A N 1
ATOM 1479 C CA . GLU A 1 194 ? -0.523 -2.804 -0.487 1.00 94.69 194 GLU A CA 1
ATOM 1480 C C . GLU A 1 194 ? -1.712 -2.786 0.485 1.00 94.69 194 GLU A C 1
ATOM 1482 O O . GLU A 1 194 ? -1.666 -3.367 1.578 1.00 94.69 194 GLU A O 1
ATOM 1487 N N . LEU A 1 195 ? -2.769 -2.106 0.058 1.00 91.88 195 LEU A N 1
ATOM 1488 C CA . LEU A 1 195 ? -4.069 -1.963 0.694 1.00 91.88 195 LEU A CA 1
ATOM 1489 C C . LEU A 1 195 ? -5.152 -2.566 -0.216 1.00 91.88 195 LEU A C 1
ATOM 1491 O O . LEU A 1 195 ? -4.882 -3.065 -1.311 1.00 91.88 195 LEU A O 1
ATOM 1495 N N . HIS A 1 196 ? -6.402 -2.533 0.244 1.00 85.31 196 HIS A N 1
ATOM 1496 C CA . HIS A 1 196 ? -7.540 -3.045 -0.517 1.00 85.31 196 HIS A CA 1
ATOM 1497 C C . HIS A 1 196 ? -7.608 -2.461 -1.942 1.00 85.31 196 HIS A C 1
ATOM 1499 O O . HIS A 1 196 ? -7.282 -1.298 -2.175 1.00 85.31 196 HIS A O 1
ATOM 1505 N N . GLY A 1 197 ? -8.054 -3.282 -2.900 1.00 84.38 197 GLY A N 1
ATOM 1506 C CA . GLY A 1 197 ? -8.180 -2.879 -4.305 1.00 84.38 197 GLY A CA 1
ATOM 1507 C C . GLY A 1 197 ? -6.866 -2.863 -5.097 1.00 84.38 197 GLY A C 1
ATOM 1508 O O . GLY A 1 197 ? -6.831 -2.261 -6.166 1.00 84.38 197 GLY A O 1
ATOM 1509 N N . GLY A 1 198 ? -5.795 -3.495 -4.595 1.00 88.50 198 GLY A N 1
ATOM 1510 C CA . GLY A 1 198 ? -4.489 -3.531 -5.272 1.00 88.50 198 GLY A CA 1
ATOM 1511 C C . GLY A 1 198 ? -3.804 -2.162 -5.314 1.00 88.50 198 GLY A C 1
ATOM 1512 O O . GLY A 1 198 ? -3.075 -1.844 -6.259 1.00 88.50 198 GLY A O 1
ATOM 1513 N N . LEU A 1 199 ? -4.104 -1.320 -4.320 1.00 93.69 199 LEU A N 1
ATOM 1514 C CA . LEU A 1 199 ? -3.600 0.043 -4.201 1.00 93.69 199 LEU A CA 1
ATOM 1515 C C . LEU A 1 199 ? -2.429 0.090 -3.226 1.00 93.69 199 LEU A C 1
ATOM 1517 O O . LEU A 1 199 ? -2.451 -0.533 -2.172 1.00 93.69 199 LEU A O 1
ATOM 1521 N N . PHE A 1 200 ? -1.415 0.870 -3.566 1.00 96.00 200 PHE A N 1
ATOM 1522 C CA . PHE A 1 200 ? -0.177 1.011 -2.823 1.00 96.00 200 PHE A CA 1
ATOM 1523 C C . PHE A 1 200 ? -0.053 2.420 -2.259 1.00 96.00 200 PHE A C 1
ATOM 1525 O O . PHE A 1 200 ? -0.372 3.403 -2.933 1.00 96.00 200 PHE A O 1
ATOM 1532 N N . VAL A 1 201 ? 0.471 2.504 -1.038 1.00 96.44 201 VAL A N 1
ATOM 1533 C CA . VAL A 1 201 ? 0.805 3.751 -0.340 1.00 96.44 201 VAL A CA 1
ATOM 1534 C C . VAL A 1 201 ? 2.222 3.645 0.215 1.00 96.44 201 VAL A C 1
ATOM 1536 O O . VAL A 1 201 ? 2.594 2.618 0.778 1.00 96.44 201 VAL A O 1
ATOM 1539 N N . MET A 1 202 ? 3.028 4.700 0.080 1.00 96.62 202 MET A N 1
ATOM 1540 C CA . MET A 1 202 ? 4.377 4.742 0.663 1.00 96.62 202 MET A CA 1
ATOM 1541 C C . MET A 1 202 ? 4.337 4.531 2.179 1.00 96.62 202 MET A C 1
ATOM 1543 O O . MET A 1 202 ? 3.508 5.135 2.859 1.00 96.62 202 MET A O 1
ATOM 1547 N N . LYS A 1 203 ? 5.265 3.729 2.714 1.00 96.00 203 LYS A N 1
ATOM 1548 C CA . LYS A 1 203 ? 5.388 3.475 4.163 1.00 96.00 203 LYS A CA 1
ATOM 1549 C C . LYS A 1 203 ? 5.733 4.730 4.959 1.00 96.00 203 LYS A C 1
ATOM 1551 O O . LYS A 1 203 ? 5.247 4.889 6.067 1.00 96.00 203 LYS A O 1
ATOM 1556 N N . SER A 1 204 ? 6.551 5.597 4.374 1.00 95.56 204 SER A N 1
ATOM 1557 C CA . SER A 1 204 ? 7.043 6.835 4.975 1.00 95.56 204 SER A CA 1
ATOM 1558 C C . SER A 1 204 ? 6.660 8.021 4.096 1.00 95.56 204 SER A C 1
ATOM 1560 O O . SER A 1 204 ? 6.679 7.923 2.862 1.00 95.56 204 SER A O 1
ATOM 1562 N N . SER A 1 205 ? 6.272 9.123 4.728 1.00 93.44 205 SER A N 1
ATOM 1563 C CA . SER A 1 205 ? 5.996 10.384 4.057 1.00 93.44 205 SER A CA 1
ATOM 1564 C C . SER A 1 205 ? 7.295 11.051 3.628 1.00 93.44 205 SER A C 1
ATOM 1566 O O . SER A 1 205 ? 8.266 11.110 4.373 1.00 93.44 205 SER A O 1
ATOM 1568 N N . GLN A 1 206 ? 7.310 11.592 2.413 1.00 89.19 206 GLN A N 1
ATOM 1569 C CA . GLN A 1 206 ? 8.468 12.340 1.917 1.00 89.19 206 GLN A CA 1
ATOM 1570 C C . GLN A 1 206 ? 8.465 13.800 2.374 1.00 89.19 206 GLN A C 1
ATOM 1572 O O . GLN A 1 206 ? 9.521 14.421 2.422 1.00 89.19 206 GLN A O 1
ATOM 1577 N N . GLU A 1 207 ? 7.286 14.335 2.690 1.00 91.00 207 GLU A N 1
ATOM 1578 C CA . GLU A 1 207 ? 7.091 15.734 3.087 1.00 91.00 207 GLU A CA 1
ATOM 1579 C C . GLU A 1 207 ? 6.960 15.885 4.601 1.00 91.00 207 GLU A C 1
ATOM 1581 O O . GLU A 1 207 ? 7.394 16.890 5.151 1.00 91.00 207 GLU A O 1
ATOM 1586 N N . ASN A 1 208 ? 6.373 14.887 5.270 1.00 93.38 208 ASN A N 1
ATOM 1587 C CA . ASN A 1 208 ? 6.098 14.927 6.706 1.00 93.38 208 ASN A CA 1
ATOM 1588 C C . ASN A 1 208 ? 6.560 13.636 7.421 1.00 93.38 208 ASN A C 1
ATOM 1590 O O . ASN A 1 208 ? 5.711 12.923 7.970 1.00 93.38 208 ASN A O 1
ATOM 1594 N N . PRO A 1 209 ? 7.864 13.278 7.401 1.00 95.19 209 PRO A N 1
ATOM 1595 C CA . PRO A 1 209 ? 8.360 12.055 8.044 1.00 95.19 209 PRO A CA 1
ATOM 1596 C C . PRO A 1 209 ? 8.113 12.021 9.559 1.00 95.19 209 PRO A C 1
ATOM 1598 O O . PRO A 1 209 ? 8.006 10.953 10.155 1.00 95.19 209 PRO A O 1
ATOM 1601 N N . GLU A 1 210 ? 7.976 13.181 10.207 1.00 95.19 210 GLU A N 1
ATOM 1602 C CA . GLU A 1 210 ? 7.643 13.279 11.631 1.00 95.19 210 GLU A CA 1
ATOM 1603 C C . GLU A 1 210 ? 6.263 12.690 11.963 1.00 95.19 210 GLU A C 1
ATOM 1605 O O . GLU A 1 210 ? 6.004 12.309 13.104 1.00 95.19 210 GLU A O 1
ATOM 1610 N N . CYS A 1 211 ? 5.387 12.587 10.958 1.00 96.31 211 CYS A N 1
ATOM 1611 C CA . CYS A 1 211 ? 4.052 12.010 11.075 1.00 96.31 211 CYS A CA 1
ATOM 1612 C C . CYS A 1 211 ? 4.016 10.498 10.771 1.00 96.31 211 CYS A C 1
ATOM 1614 O O . CYS A 1 211 ? 2.941 9.895 10.819 1.00 96.31 211 CYS A O 1
ATOM 1616 N N . ASP A 1 212 ? 5.154 9.866 10.459 1.00 97.50 212 ASP A N 1
ATOM 1617 C CA . ASP A 1 212 ? 5.218 8.445 10.090 1.00 97.50 212 ASP A CA 1
ATOM 1618 C C . ASP A 1 212 ? 4.655 7.482 11.151 1.00 97.50 212 ASP A C 1
ATOM 1620 O O . ASP A 1 212 ? 3.970 6.531 10.766 1.00 97.50 212 ASP A O 1
ATOM 1624 N N . PRO A 1 213 ? 4.822 7.714 12.470 1.00 98.12 213 PRO A N 1
ATOM 1625 C CA . PRO A 1 213 ? 4.192 6.857 13.472 1.00 98.12 213 PRO A CA 1
ATOM 1626 C C . PRO A 1 213 ? 2.659 6.824 13.355 1.00 98.12 213 PRO A C 1
ATOM 1628 O O . PRO A 1 213 ? 2.053 5.755 13.412 1.00 98.12 213 PRO A O 1
ATOM 1631 N N . LEU A 1 214 ? 2.010 7.975 13.138 1.00 98.44 214 LEU A N 1
ATOM 1632 C CA . LEU A 1 214 ? 0.561 8.019 12.910 1.00 98.44 214 LEU A CA 1
ATOM 1633 C C . LEU A 1 214 ? 0.191 7.461 11.531 1.00 98.44 214 LEU A C 1
ATOM 1635 O O . LEU A 1 214 ? -0.822 6.774 11.394 1.00 98.44 214 LEU A O 1
ATOM 1639 N N . ARG A 1 215 ? 1.017 7.708 10.511 1.00 98.25 215 ARG A N 1
ATOM 1640 C CA . ARG A 1 215 ? 0.843 7.124 9.177 1.00 98.25 215 ARG A CA 1
ATOM 1641 C C . ARG A 1 215 ? 0.769 5.603 9.235 1.00 98.25 215 ARG A C 1
ATOM 1643 O O . ARG A 1 215 ? -0.129 5.024 8.628 1.00 98.25 215 ARG A O 1
ATOM 1650 N N . GLU A 1 216 ? 1.669 4.966 9.978 1.00 98.19 216 GLU A N 1
ATOM 1651 C CA . GLU A 1 216 ? 1.681 3.515 1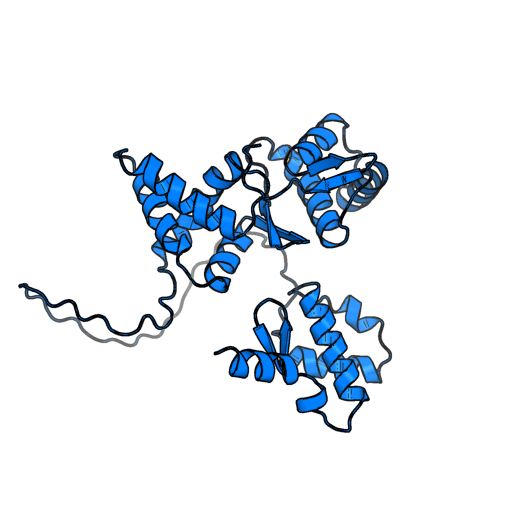0.154 1.00 98.19 216 GLU A CA 1
ATOM 1652 C C . GLU A 1 216 ? 0.378 3.013 10.793 1.00 98.19 216 GLU A C 1
ATOM 1654 O O . GLU A 1 216 ? -0.215 2.047 10.309 1.00 98.19 216 GLU A O 1
ATOM 1659 N N . VAL A 1 217 ? -0.125 3.705 11.822 1.00 98.25 217 VAL A N 1
ATOM 1660 C CA . VAL A 1 217 ? -1.420 3.390 12.449 1.00 98.25 217 VAL A CA 1
ATOM 1661 C C . VAL A 1 217 ? -2.557 3.446 11.426 1.00 98.25 217 VAL A C 1
ATOM 1663 O O . VAL A 1 217 ? -3.347 2.505 11.331 1.00 98.25 217 VAL A O 1
ATOM 1666 N N . VAL A 1 218 ? -2.631 4.513 10.625 1.00 98.31 218 VAL A N 1
ATOM 1667 C CA . VAL A 1 218 ? -3.679 4.677 9.604 1.00 98.31 218 VAL A CA 1
ATOM 1668 C C . VAL A 1 218 ? -3.569 3.607 8.514 1.00 98.31 218 VAL A C 1
ATOM 1670 O O . VAL A 1 218 ? -4.579 3.009 8.147 1.00 98.31 218 VAL A O 1
ATOM 1673 N N . ILE A 1 219 ? -2.359 3.305 8.033 1.00 98.00 219 ILE A N 1
ATOM 1674 C CA . ILE A 1 219 ? -2.115 2.226 7.064 1.00 98.00 219 ILE A CA 1
ATOM 1675 C C . ILE A 1 219 ? -2.598 0.882 7.624 1.00 98.00 219 ILE A C 1
ATOM 1677 O O . ILE A 1 219 ? -3.289 0.138 6.932 1.00 98.00 219 ILE A O 1
ATOM 1681 N N . ASN A 1 220 ? -2.278 0.571 8.882 1.00 96.62 220 ASN A N 1
ATOM 1682 C CA . ASN A 1 220 ? -2.688 -0.680 9.516 1.00 96.62 220 ASN A CA 1
ATOM 1683 C C . ASN A 1 220 ? -4.209 -0.781 9.681 1.00 96.62 220 ASN A C 1
ATOM 1685 O O . ASN A 1 220 ? -4.772 -1.853 9.463 1.00 96.62 220 ASN A O 1
ATOM 1689 N N . LEU A 1 221 ? -4.887 0.327 9.993 1.00 96.31 221 LEU A N 1
ATOM 1690 C CA . LEU A 1 221 ? -6.350 0.381 9.995 1.00 96.31 221 LEU A CA 1
ATOM 1691 C C . LEU A 1 221 ? -6.931 0.137 8.593 1.00 96.31 221 LEU A C 1
ATOM 1693 O O . LEU A 1 221 ? -7.870 -0.643 8.448 1.00 96.31 221 LEU A O 1
ATOM 1697 N N . LEU A 1 222 ? -6.352 0.743 7.555 1.00 95.12 222 LEU A N 1
ATOM 1698 C CA . LEU A 1 222 ? -6.799 0.575 6.168 1.00 95.12 222 LEU A CA 1
ATOM 1699 C C . LEU A 1 222 ? -6.482 -0.799 5.566 1.00 95.12 222 LEU A C 1
ATOM 1701 O O . LEU A 1 222 ? -6.991 -1.124 4.500 1.00 95.12 222 LEU A O 1
ATOM 1705 N N . ARG A 1 223 ? -5.649 -1.620 6.213 1.00 92.31 223 ARG A N 1
ATOM 1706 C CA . ARG A 1 223 ? -5.464 -3.032 5.828 1.00 92.31 223 ARG A CA 1
ATOM 1707 C C . ARG A 1 223 ? -6.633 -3.918 6.254 1.00 92.31 223 ARG A C 1
ATOM 1709 O O . ARG A 1 223 ? -6.764 -5.032 5.750 1.00 92.31 223 ARG A O 1
ATOM 1716 N N . VAL A 1 224 ? -7.409 -3.477 7.243 1.00 89.44 224 VAL A N 1
ATOM 1717 C CA . VAL A 1 224 ? -8.524 -4.248 7.812 1.00 89.44 224 VAL A CA 1
ATOM 1718 C C . VAL A 1 224 ? -9.885 -3.626 7.517 1.00 89.44 224 VAL A C 1
ATOM 1720 O O . VAL A 1 224 ? -10.898 -4.312 7.651 1.00 89.44 224 VAL A O 1
ATOM 1723 N N . LYS A 1 225 ? -9.921 -2.346 7.133 1.00 90.00 225 LYS A N 1
ATOM 1724 C CA . LYS A 1 225 ? -11.139 -1.586 6.852 1.00 90.00 225 LYS A CA 1
ATOM 1725 C C . LYS A 1 225 ? -10.972 -0.761 5.584 1.00 90.00 225 LYS A C 1
ATOM 1727 O O . LYS A 1 225 ? -9.931 -0.168 5.341 1.00 90.00 225 LYS A O 1
ATOM 1732 N N . ASP A 1 226 ? -12.047 -0.669 4.819 1.00 89.31 226 ASP A N 1
ATOM 1733 C CA . ASP A 1 226 ? -12.146 0.117 3.588 1.00 89.31 226 ASP A CA 1
ATOM 1734 C C . ASP A 1 226 ? -12.312 1.625 3.843 1.00 89.31 226 ASP A C 1
ATOM 1736 O O . ASP A 1 226 ? -11.957 2.448 2.999 1.00 89.31 226 ASP A O 1
ATOM 1740 N N . LYS A 1 227 ? -12.853 1.995 5.009 1.00 94.81 227 LYS A N 1
ATOM 1741 C CA . LYS A 1 227 ? -13.140 3.381 5.387 1.00 94.81 227 LYS A CA 1
ATOM 1742 C C . LYS A 1 227 ? -12.959 3.630 6.879 1.00 94.81 227 LYS A C 1
ATOM 1744 O O . LYS A 1 227 ? -13.183 2.738 7.700 1.00 94.81 227 LYS A O 1
ATOM 1749 N N . LEU A 1 228 ? -12.597 4.864 7.227 1.00 96.94 228 LEU A N 1
ATOM 1750 C CA . LEU A 1 228 ? -12.246 5.264 8.589 1.00 96.94 228 LEU A CA 1
ATOM 1751 C C . LEU A 1 228 ? -13.033 6.484 9.068 1.00 96.94 228 LEU A C 1
ATOM 1753 O O . LEU A 1 228 ? -13.293 7.426 8.315 1.00 96.94 228 LEU A O 1
ATOM 1757 N N . LYS A 1 229 ? -13.358 6.491 10.361 1.00 96.81 229 LYS A N 1
ATOM 1758 C CA . LYS A 1 229 ? -13.783 7.686 11.106 1.00 96.81 229 LYS A CA 1
ATOM 1759 C C . LYS A 1 229 ? -12.630 8.246 11.929 1.00 96.81 229 LYS A C 1
ATOM 1761 O O . LYS A 1 229 ? -11.793 7.499 12.428 1.00 96.81 229 LYS A O 1
ATOM 1766 N N . LYS A 1 230 ? -12.660 9.558 12.183 1.00 96.00 230 LYS A N 1
ATOM 1767 C CA . LYS A 1 230 ? -11.673 10.235 13.042 1.00 96.00 230 LYS A CA 1
ATOM 1768 C C . LYS A 1 230 ? -11.542 9.579 14.420 1.00 96.00 230 LYS A C 1
ATOM 1770 O O . LYS A 1 230 ? -10.430 9.317 14.854 1.00 96.00 230 LYS A O 1
ATOM 1775 N N . ALA A 1 231 ? -12.665 9.251 15.062 1.00 95.81 231 ALA A N 1
ATOM 1776 C CA . ALA A 1 231 ? -12.672 8.600 16.375 1.00 95.81 231 ALA A CA 1
ATOM 1777 C C . ALA A 1 231 ? -11.915 7.259 16.386 1.00 95.81 231 ALA A C 1
ATOM 1779 O O . ALA A 1 231 ? -11.253 6.933 17.365 1.00 95.81 231 ALA A O 1
ATOM 1780 N N . GLU A 1 232 ? -11.971 6.503 15.287 1.00 95.81 232 GLU A N 1
ATOM 1781 C CA . GLU A 1 232 ? -11.291 5.209 15.162 1.00 95.81 232 GLU A CA 1
ATOM 1782 C C . GLU A 1 232 ? -9.780 5.395 15.031 1.00 95.81 232 GLU A C 1
ATOM 1784 O O . GLU A 1 232 ? -9.011 4.681 15.670 1.00 95.81 232 GLU A O 1
ATOM 1789 N N . VAL A 1 233 ? -9.359 6.398 14.254 1.00 97.06 233 VAL A N 1
ATOM 1790 C CA . VAL A 1 233 ? -7.947 6.772 14.125 1.00 97.06 233 VAL A CA 1
ATOM 1791 C C . VAL A 1 233 ? -7.399 7.270 15.460 1.00 97.06 233 VAL A C 1
ATOM 1793 O O . VAL A 1 233 ? -6.337 6.822 15.875 1.00 97.06 233 VAL A O 1
ATOM 1796 N N . THR A 1 234 ? -8.122 8.145 16.165 1.00 97.31 234 THR A N 1
ATOM 1797 C CA . THR A 1 234 ? -7.700 8.656 17.478 1.00 97.31 234 THR A CA 1
ATOM 1798 C C . THR A 1 234 ? -7.597 7.536 18.513 1.00 97.31 234 THR A C 1
ATOM 1800 O O . THR A 1 234 ? -6.596 7.457 19.217 1.00 97.31 234 THR A O 1
ATOM 1803 N N . ALA A 1 235 ? -8.579 6.630 18.570 1.00 96.81 235 ALA A N 1
ATOM 1804 C CA . ALA A 1 235 ? -8.539 5.489 19.482 1.00 96.81 235 ALA A CA 1
ATOM 1805 C C . ALA A 1 235 ? -7.353 4.554 19.182 1.00 96.81 235 ALA A C 1
ATOM 1807 O O . ALA A 1 235 ? -6.627 4.164 20.095 1.00 96.81 235 ALA A O 1
ATOM 1808 N N . ALA A 1 236 ? 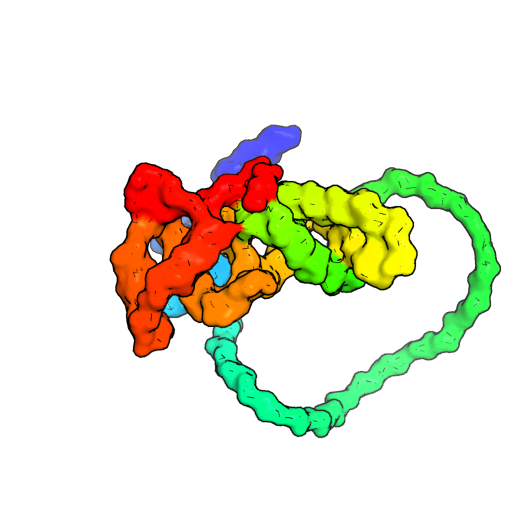-7.114 4.231 17.908 1.00 96.00 236 ALA A N 1
ATOM 1809 C CA . ALA A 1 236 ? -5.983 3.396 17.510 1.00 96.00 236 ALA A CA 1
ATOM 1810 C C . ALA A 1 236 ? -4.636 4.079 17.787 1.00 96.00 236 ALA A C 1
ATOM 1812 O O . ALA A 1 236 ? -3.714 3.441 18.290 1.00 96.00 236 ALA A O 1
ATOM 1813 N N . ALA A 1 237 ? -4.531 5.381 17.515 1.00 97.12 237 ALA A N 1
ATOM 1814 C CA . ALA A 1 237 ? -3.330 6.156 17.793 1.00 97.12 237 ALA A CA 1
ATOM 1815 C C . ALA A 1 237 ? -3.024 6.198 19.294 1.00 97.12 237 ALA A C 1
ATOM 1817 O O . ALA A 1 237 ? -1.877 5.989 19.675 1.00 97.12 237 ALA A O 1
ATOM 1818 N N . GLN A 1 238 ? -4.037 6.365 20.147 1.00 97.12 238 GLN A N 1
ATOM 1819 C CA . GLN A 1 238 ? -3.847 6.329 21.596 1.00 97.12 238 GLN A CA 1
ATOM 1820 C C . GLN A 1 238 ? -3.297 4.975 22.066 1.00 97.12 238 GLN A C 1
ATOM 1822 O O . GLN A 1 238 ? -2.391 4.929 22.896 1.00 97.12 238 GLN A O 1
ATOM 1827 N N . VAL A 1 239 ? -3.798 3.867 21.512 1.00 96.38 239 VAL A N 1
ATOM 1828 C CA . VAL A 1 239 ? -3.326 2.514 21.849 1.00 96.38 239 VAL A CA 1
ATOM 1829 C C . VAL A 1 239 ? -1.900 2.267 21.345 1.00 96.38 239 VAL A C 1
ATOM 1831 O O . VAL A 1 239 ? -1.061 1.767 22.093 1.00 96.38 239 VAL A O 1
ATOM 1834 N N . SER A 1 240 ? -1.609 2.610 20.088 1.00 95.62 240 SER A N 1
ATOM 1835 C CA . SER A 1 240 ? -0.327 2.299 19.444 1.00 95.62 240 SER A CA 1
ATOM 1836 C C . SER A 1 240 ? 0.795 3.271 19.814 1.00 95.62 240 SER A C 1
ATOM 1838 O O . SER A 1 240 ? 1.924 2.839 20.037 1.00 95.62 240 SER A O 1
ATOM 1840 N N . LEU A 1 241 ? 0.500 4.571 19.887 1.00 95.75 241 LEU A N 1
ATOM 1841 C CA . LEU A 1 241 ? 1.486 5.635 20.116 1.00 95.75 241 LEU A CA 1
ATOM 1842 C C . LEU A 1 241 ? 1.579 6.060 21.583 1.00 95.75 241 LEU A C 1
ATOM 1844 O O . LEU A 1 241 ? 2.543 6.727 21.952 1.00 95.75 241 LEU A O 1
ATOM 1848 N N . LYS A 1 242 ? 0.601 5.678 22.419 1.00 95.62 242 LYS A N 1
ATOM 1849 C CA . LYS A 1 242 ? 0.522 6.033 23.849 1.00 95.62 242 LYS A CA 1
ATOM 1850 C C . LYS A 1 242 ? 0.541 7.544 24.106 1.00 95.62 242 LYS A C 1
ATOM 1852 O O . LYS A 1 242 ? 1.048 7.997 25.131 1.00 95.62 242 LYS A O 1
ATOM 1857 N N . ARG A 1 243 ? 0.010 8.321 23.163 1.00 94.06 243 ARG A N 1
ATOM 1858 C CA . ARG A 1 243 ? -0.133 9.772 23.260 1.00 94.06 243 ARG A CA 1
ATOM 1859 C C . ARG A 1 243 ? -1.318 10.247 22.438 1.00 94.06 243 ARG A C 1
ATOM 1861 O O . ARG A 1 243 ? -1.661 9.628 21.427 1.00 94.06 243 ARG A O 1
ATOM 1868 N N . ASP A 1 244 ? -1.821 11.415 22.807 1.00 91.19 244 ASP A N 1
ATOM 1869 C CA . ASP A 1 244 ? -2.768 12.138 21.979 1.00 91.19 244 ASP A CA 1
ATOM 1870 C C . ASP A 1 244 ? -2.099 12.622 20.683 1.00 91.19 244 ASP A C 1
ATOM 1872 O O . ASP A 1 244 ? -0.926 13.021 20.643 1.00 91.19 244 ASP A O 1
ATOM 1876 N N . ILE A 1 245 ? -2.867 12.576 19.598 1.00 96.69 245 ILE A N 1
ATOM 1877 C CA . ILE A 1 245 ? -2.474 13.113 18.295 1.00 96.69 245 ILE A CA 1
ATOM 1878 C C . ILE A 1 245 ? -3.068 14.502 18.106 1.00 96.69 245 ILE A C 1
ATOM 1880 O O . ILE A 1 245 ? -4.208 14.771 18.487 1.00 96.69 245 ILE A O 1
ATOM 1884 N N . THR A 1 246 ? -2.307 15.396 17.481 1.00 96.75 246 THR A N 1
ATOM 1885 C CA . THR A 1 246 ? -2.813 16.742 17.191 1.00 96.75 246 THR A CA 1
ATOM 1886 C C . THR A 1 246 ? -3.724 16.726 15.962 1.00 96.75 246 THR A C 1
ATOM 1888 O O . THR A 1 246 ? -3.575 15.893 15.067 1.00 96.75 246 THR A O 1
ATOM 1891 N N . ASN A 1 247 ? -4.644 17.692 15.861 1.00 96.94 247 ASN A N 1
ATOM 1892 C CA . ASN A 1 247 ? -5.468 17.847 14.655 1.00 96.94 247 ASN A CA 1
ATOM 1893 C C . ASN A 1 247 ? -4.625 18.108 13.399 1.00 96.94 247 ASN A C 1
ATOM 1895 O O . ASN A 1 247 ? -4.989 17.651 12.321 1.00 96.94 247 ASN A O 1
ATOM 1899 N N . ASN A 1 248 ? -3.508 18.827 13.534 1.00 96.25 248 ASN A N 1
ATOM 1900 C CA . ASN A 1 248 ? -2.601 19.096 12.423 1.00 96.25 248 ASN A CA 1
ATOM 1901 C C . ASN A 1 248 ? -1.936 17.806 11.921 1.00 96.25 248 ASN A C 1
ATOM 1903 O O . ASN A 1 248 ? -1.991 17.514 10.733 1.00 96.25 248 ASN A O 1
ATOM 1907 N N . GLU A 1 249 ? -1.377 17.007 12.834 1.00 96.25 249 GLU A N 1
ATOM 1908 C CA . GLU A 1 249 ? -0.783 15.698 12.528 1.00 96.25 249 GLU A CA 1
ATOM 1909 C C . GLU A 1 249 ? -1.805 14.764 11.865 1.00 96.25 249 GLU A C 1
ATOM 1911 O O . GLU A 1 249 ? -1.538 14.190 10.810 1.00 96.25 249 GLU A O 1
ATOM 1916 N N . TYR A 1 250 ? -3.011 14.682 12.437 1.00 97.81 250 TYR A N 1
ATOM 1917 C CA . TYR A 1 250 ? -4.124 13.928 11.866 1.00 97.81 250 TYR A CA 1
ATOM 1918 C C . TYR A 1 250 ? -4.434 14.380 10.436 1.00 97.81 250 TYR A C 1
ATOM 1920 O O . TYR A 1 250 ? -4.469 13.559 9.522 1.00 97.81 250 TYR A O 1
ATOM 1928 N N . ASN A 1 251 ? -4.631 15.683 10.223 1.00 96.56 251 ASN A N 1
ATOM 1929 C CA . ASN A 1 251 ? -4.994 16.211 8.912 1.00 96.56 251 ASN A CA 1
ATOM 1930 C C . ASN A 1 251 ? -3.889 15.966 7.882 1.00 96.56 251 ASN A C 1
ATOM 1932 O O . ASN A 1 251 ? -4.215 15.533 6.783 1.00 96.56 251 ASN A O 1
ATOM 1936 N N . LYS A 1 252 ? -2.612 16.168 8.242 1.00 96.38 252 LYS A N 1
ATOM 1937 C CA . LYS A 1 252 ? -1.460 15.884 7.371 1.00 96.38 252 LYS A CA 1
ATOM 1938 C C . LYS A 1 252 ? -1.441 14.430 6.901 1.00 96.38 252 LYS A C 1
ATOM 1940 O O . LYS A 1 252 ? -1.254 14.172 5.719 1.00 96.38 252 LYS A O 1
ATOM 1945 N N . VAL A 1 253 ? -1.627 13.474 7.815 1.00 97.50 253 VAL A N 1
ATOM 1946 C CA . VAL A 1 253 ? -1.597 12.044 7.468 1.00 97.50 253 VAL A CA 1
ATOM 1947 C C . VAL A 1 253 ? -2.804 11.660 6.622 1.00 97.50 253 VAL A C 1
ATOM 1949 O O . VAL A 1 253 ? -2.649 11.014 5.588 1.00 97.50 253 VAL A O 1
ATOM 1952 N N . MET A 1 254 ? -4.004 12.056 7.048 1.00 97.12 254 MET A N 1
ATOM 1953 C CA . MET A 1 254 ? -5.234 11.647 6.376 1.00 97.12 254 MET A CA 1
ATOM 1954 C C . MET A 1 254 ? -5.341 12.253 4.976 1.00 97.12 254 MET A C 1
ATOM 1956 O O . MET A 1 254 ? -5.710 11.545 4.046 1.00 97.12 254 MET A O 1
ATOM 1960 N N . SER A 1 255 ? -4.977 13.524 4.786 1.00 94.69 255 SER A N 1
ATOM 1961 C CA . SER A 1 255 ? -5.062 14.167 3.470 1.00 94.69 255 SER A CA 1
ATOM 1962 C C . SER A 1 255 ? -3.978 13.717 2.490 1.00 94.69 255 SER A C 1
ATOM 1964 O O . SER A 1 255 ? -4.148 13.913 1.285 1.00 94.69 255 SER A O 1
ATOM 1966 N N . ASP A 1 256 ? -2.887 13.101 2.960 1.00 93.62 256 ASP A N 1
ATOM 1967 C CA . ASP A 1 256 ? -1.800 12.664 2.084 1.00 93.62 256 ASP A CA 1
ATOM 1968 C C . ASP A 1 256 ? -2.289 11.568 1.122 1.00 93.62 256 ASP A C 1
ATOM 1970 O O . ASP A 1 256 ? -2.194 11.724 -0.094 1.00 93.62 256 ASP A O 1
ATOM 1974 N N . PHE A 1 257 ? -2.936 10.516 1.633 1.00 94.81 257 PHE A N 1
ATOM 1975 C CA . PHE A 1 257 ? -3.378 9.366 0.824 1.00 94.81 257 PHE A CA 1
ATOM 1976 C C . PHE A 1 257 ? -4.867 9.011 0.953 1.00 94.81 257 PHE A C 1
ATOM 1978 O O . PHE A 1 257 ? -5.340 8.133 0.233 1.00 94.81 257 PHE A O 1
ATOM 1985 N N . CYS A 1 258 ? -5.635 9.697 1.800 1.00 95.69 258 CYS A N 1
ATOM 1986 C CA . CYS A 1 258 ? -7.090 9.545 1.866 1.00 95.69 258 CYS A CA 1
ATOM 1987 C C . CYS A 1 258 ? -7.809 10.812 1.390 1.00 95.69 258 CYS A C 1
ATOM 1989 O O . CYS A 1 258 ? -7.251 11.907 1.332 1.00 95.69 258 CYS A O 1
ATOM 1991 N N . GLU A 1 259 ? -9.080 10.653 1.053 1.00 94.38 259 GLU A N 1
ATOM 1992 C CA . GLU A 1 259 ? -10.013 11.729 0.753 1.00 94.38 259 GLU A CA 1
ATOM 1993 C C . GLU A 1 259 ? -11.272 11.576 1.606 1.00 94.38 259 GLU A C 1
ATOM 1995 O O . GLU A 1 259 ? -11.664 10.471 1.998 1.00 94.38 259 GLU A O 1
ATOM 2000 N N . TYR A 1 260 ? -11.900 12.704 1.918 1.00 94.12 260 TYR A N 1
ATOM 2001 C CA . TYR A 1 260 ? -13.115 12.721 2.715 1.00 94.12 260 TYR A CA 1
ATOM 2002 C C . TYR A 1 260 ? -14.339 12.626 1.803 1.00 94.12 260 TYR A C 1
ATOM 2004 O O . TYR A 1 260 ? -14.580 13.514 0.986 1.00 94.12 260 TYR A O 1
ATOM 2012 N N . LYS A 1 261 ? -15.121 11.552 1.938 1.00 92.00 261 LYS A N 1
ATOM 2013 C CA . LYS A 1 261 ? -16.334 11.306 1.145 1.00 92.00 261 LYS A CA 1
ATOM 2014 C C . LYS A 1 261 ? -17.528 11.055 2.061 1.00 92.00 261 LYS A C 1
ATOM 2016 O O . LYS A 1 261 ? -17.575 10.079 2.813 1.00 92.00 261 LYS A O 1
ATOM 2021 N N . GLY A 1 262 ? -18.509 11.956 1.998 1.00 87.44 262 GLY A N 1
ATOM 2022 C CA . GLY A 1 262 ? -19.688 11.950 2.866 1.00 87.44 262 GLY A CA 1
ATOM 2023 C C . GLY A 1 262 ? -19.315 12.205 4.329 1.00 87.44 262 GLY A C 1
ATOM 2024 O O . GLY A 1 262 ? -19.233 13.349 4.758 1.00 87.44 262 GLY A O 1
ATOM 2025 N N . ASN A 1 263 ? -19.081 11.130 5.086 1.00 89.69 263 ASN A N 1
ATOM 2026 C CA . ASN A 1 263 ? -18.712 11.175 6.508 1.00 89.69 263 ASN A CA 1
ATOM 2027 C C . ASN A 1 263 ? -17.568 10.204 6.865 1.00 89.69 263 ASN A C 1
ATOM 2029 O O . ASN A 1 263 ? -17.417 9.777 8.012 1.00 89.69 263 ASN A O 1
ATOM 2033 N N . TRP A 1 264 ? -16.815 9.775 5.855 1.00 95.44 264 TRP A N 1
ATOM 2034 C CA . TRP A 1 264 ? -15.766 8.779 5.997 1.00 95.44 264 TRP A CA 1
ATOM 2035 C C . TRP A 1 264 ? -14.511 9.230 5.268 1.00 95.44 264 TRP A C 1
ATOM 2037 O O . TRP A 1 264 ? -14.580 9.837 4.200 1.00 95.44 264 TRP A O 1
ATOM 2047 N N . TRP A 1 265 ? -13.365 8.879 5.834 1.00 97.38 265 TRP A N 1
ATOM 2048 C CA . TRP A 1 265 ? -12.109 8.882 5.107 1.00 97.38 265 TRP A CA 1
ATOM 2049 C C . TRP A 1 265 ? -11.985 7.577 4.341 1.00 97.38 265 TRP A C 1
ATOM 2051 O O . TRP A 1 265 ? -12.106 6.498 4.925 1.00 97.38 265 TRP A O 1
ATOM 2061 N N . VAL A 1 266 ? -11.751 7.688 3.043 1.00 95.38 266 VAL A N 1
ATOM 2062 C CA . VAL A 1 266 ? -11.497 6.555 2.155 1.00 95.38 266 VAL A CA 1
ATOM 2063 C C . VAL A 1 266 ? -10.192 6.792 1.419 1.00 95.38 266 VAL A C 1
ATOM 2065 O O . VAL A 1 266 ? -9.770 7.935 1.253 1.00 95.38 266 VAL A O 1
ATOM 2068 N N . LEU A 1 267 ? -9.534 5.719 0.995 1.00 94.38 267 LEU A N 1
ATOM 2069 C CA . LEU A 1 267 ? -8.312 5.839 0.212 1.00 94.38 267 LEU A CA 1
ATOM 2070 C C . LEU A 1 267 ? -8.601 6.607 -1.091 1.00 94.38 267 LEU A C 1
ATOM 2072 O O . LEU A 1 267 ? -9.631 6.364 -1.724 1.00 94.38 267 LEU A O 1
ATOM 2076 N N . LYS A 1 268 ? -7.709 7.527 -1.485 1.00 92.50 268 LYS A N 1
ATOM 2077 C CA . LYS A 1 268 ? -7.831 8.230 -2.773 1.00 92.50 268 LYS A CA 1
ATOM 2078 C C . LYS A 1 268 ? -7.860 7.222 -3.920 1.00 92.50 268 LYS A C 1
ATOM 2080 O O . LYS A 1 268 ? -7.228 6.164 -3.849 1.00 92.50 268 LYS A O 1
ATOM 2085 N N . SER A 1 269 ? -8.560 7.564 -4.997 1.00 84.69 269 SER A N 1
ATOM 2086 C CA . SER A 1 269 ? -8.547 6.746 -6.206 1.00 84.69 269 SER A CA 1
ATOM 2087 C C . SER A 1 269 ? -7.130 6.649 -6.776 1.00 84.69 269 SER A C 1
ATOM 2089 O O . SER A 1 269 ? -6.445 7.646 -6.973 1.00 84.69 269 SER A O 1
ATOM 2091 N N . GLY A 1 270 ? -6.688 5.429 -7.081 1.00 77.44 270 GLY A N 1
ATOM 2092 C CA . GLY A 1 270 ? -5.449 5.187 -7.826 1.00 77.44 270 GLY A CA 1
ATOM 2093 C C . GLY A 1 270 ? -5.608 5.408 -9.334 1.00 77.44 270 GLY A C 1
ATOM 2094 O O . GLY A 1 270 ? -4.925 4.743 -10.112 1.00 77.44 270 GLY A O 1
ATOM 2095 N N . ASP A 1 271 ? -6.539 6.274 -9.755 1.00 75.81 271 ASP A N 1
ATOM 2096 C CA . ASP A 1 271 ? -6.922 6.515 -11.156 1.00 75.81 271 ASP A CA 1
ATOM 2097 C C . ASP A 1 271 ? -5.901 7.370 -11.925 1.00 75.81 271 ASP A C 1
ATOM 2099 O O . ASP A 1 271 ? -6.084 7.647 -13.108 1.00 75.81 271 ASP A O 1
ATOM 2103 N N . GLY A 1 272 ? -4.792 7.750 -11.283 1.00 66.50 272 GLY A N 1
ATOM 2104 C CA . GLY A 1 272 ? -3.706 8.481 -11.932 1.00 66.50 272 GLY A CA 1
ATOM 2105 C C . GLY A 1 272 ? -4.018 9.952 -12.166 1.00 66.50 272 GLY A C 1
ATOM 2106 O O . GLY A 1 272 ? -3.388 10.576 -13.019 1.00 66.50 272 GLY A O 1
ATOM 2107 N N . LYS A 1 273 ? -4.968 10.520 -11.416 1.00 73.25 273 LYS A N 1
ATOM 2108 C CA . LYS A 1 273 ? -5.083 11.971 -11.291 1.00 73.25 273 LYS A CA 1
ATOM 2109 C C . LYS A 1 273 ? -3.977 12.469 -10.355 1.00 73.25 273 LYS A C 1
ATOM 2111 O O . LYS A 1 273 ? -3.819 11.895 -9.274 1.00 73.25 273 LYS A O 1
ATOM 2116 N N . PRO A 1 274 ? -3.185 13.478 -10.762 1.00 61.78 274 PRO A N 1
ATOM 2117 C CA . PRO A 1 274 ? -2.199 14.090 -9.879 1.00 61.78 274 PRO A CA 1
ATOM 2118 C C . PRO A 1 274 ? -2.866 14.551 -8.580 1.00 61.78 274 PRO A C 1
ATOM 2120 O O . PRO A 1 274 ? -4.000 15.038 -8.613 1.00 61.78 274 PRO A O 1
ATOM 2123 N N . SER A 1 275 ? -2.187 14.313 -7.456 1.00 59.09 275 SER A N 1
ATOM 2124 C CA . SER A 1 275 ? -2.662 14.691 -6.115 1.00 59.09 275 SER A CA 1
ATOM 2125 C C . SER A 1 275 ? -2.487 16.171 -5.813 1.00 59.09 275 SER A C 1
ATOM 2127 O O . SER A 1 275 ? -1.548 16.778 -6.371 1.00 59.09 275 SER A O 1
#

pLDDT: mean 81.48, std 21.69, range [22.14, 98.44]

Foldseek 3Di:
DVVVVVVQVVAFDQFPNDTHGQLCVVPVPDVLLNVLLVVLSVQRSLPVDDDCVVLVPDDPVSSVSNVVNCVVVHDDDPDPDDDDDDDDDDDDDDDDDDDDDDDDDDDDDDDDDDDPPAPAQDPLLLVLQLVLVVVLCQFPQKAALLSSLVSLLVLLVVLVPPPDPNNVSSVSPNVLSPHDPVNNVVSLVVQWDQAPPRMIGGQADPVCNVLNQLLNQVSVVRSVDQWDAPVVSQVSCCVRVVDGDDPVSVCVNLVSAWDDDDRITGGDDNPSHTD

Secondary structure (DSSP, 8-state):
-HHHHHHHHHHEEEETTEEEE-HHHHSTT-HHHHHHHHHHHHHHHH-SS--THHHHTS-HHHHHHHHHHHHHH----------------------------------------------PPPHHHHHHHHHHHHHHHHH-SSEEHHHHHHHHHHHHHHHTT--SHHHHHHHHHHGGGGS-HHHHHHHHHHHEEEETTTEEEESS-SS-GGGHHHHHHHHHHHTT-SEE-HHHHHHHHHHHHSSPPPHHHHHHHHHHHEEEETTEEEEPP-S----

InterPro domains:
  IPR006886 DNA-directed RNA polymerase III subunit Rpc5 [PF04801] (2-78)
  IPR006886 DNA-directed RNA polymerase III subunit Rpc5 [PTHR12069] (2-272)